Protein 9B2F (pdb70)

B-factor: mean 45.38, std 16.95, range [24.73, 132.41]

Solvent-accessible surface area: 15216 Å² total; per-residue (Å²): 132,65,101,19,73,92,37,64,67,42,16,0,0,0,3,21,0,30,74,18,31,0,16,35,0,0,87,35,0,7,152,56,15,0,68,1,1,0,1,0,114,61,110,88,10,9,52,45,0,134,91,135,27,41,178,115,13,81,19,22,87,10,57,13,46,58,86,97,40,0,131,135,9,9,99,89,0,111,85,87,4,34,171,102,1,0,24,0,0,0,4,22,23,31,46,16,4,25,55,7,35,91,76,8,25,76,100,101,38,49,164,96,0,40,77,22,1,23,107,2,8,39,39,0,0,99,43,1,19,79,8,0,69,112,20,163,0,12,0,0,0,10,3,13,7,4,3,56,2,54,96,42,18,3,0,30,19,54,0,11,96,36,0,14,42,38,0,32,64,10,45,168,99,15,152,88,93,31,4,89,4,3,0,0,0,7,11,116,21,115,20,111,75,56,54,54,91,110,12,13,100,69,18,88,53,12,28,161,141,18,47,108,77,23,51,100,21,20,10,141,35,20,10,122,115,14,24,128,100,74,119,74,104,48,114,71,47,41,142,73,34,60,78,0,4,39,19,0,22,71,0,0,2,12,84,165,20,109,76,62,11,46,2,3,145,76,1,108,81,89,58,13,62,13,20,134,67,83,61,114,77,31,69,136,60,42,120,142,80,48,17,148,60,61,59,83,190,37,171

Sequence (299 aa):
QLKIADIADKYVFITGCDTGFGNLAARTFDKKGFRVIAACLTESGSAALKAKTSERLHHTVVLLDVTDPENVKKTAQQWVKSSHHVGEKGLWGLINNAGVLGVLAPTDWLTVDDDYREPIEVNLFGLINVTLNMLPLVKKARGRVINVSSIGGRLAFGGGGYTPSKYAVEGFNDSLRRDMKAFGVHHVSCIEPGLFKTELADPIKTTEKKLAIWKHLSPDIKQQYGEGYIEKSLHRLKSNTSSVNLDLSLVVGCMDHALTSLFPKTRYIAGKDAKTFWIPLSHMMPAVLQDFLLLKQKVELANPKAV

Organism: Mus musculus (NCBI:txid10090)

Radius of gyration: 20.4 Å; Cα contacts (8 Å, |Δi|>4): 559; chains: 1; bounding box: 55×39×54 Å

Secondary structure (DSSP, 8-state):
--BPS-GGG-EEEES--SSHHHHHHHHHHHHHT-EEEEEESSHHHHHHHHHHS-TT-EEEE--TT-HHHHHHHHHHHHHHHGGG--SEEEE----------GGG--THHHHHHHIIIIIIHHHHHHHHHHHHHHHT-EEEEE--GGGTS--SSSSHHHHHHHHHHHHHHHHHHHGGGT-EEEEEEE--B-SSS--HHHHHHHHHHHHHTS-HHHHHHH-TTHHHHHHHHHTTTGGG-B--THHHHHHHHHHHHBSS--SEEEESHHIIIIIHHHHTS-HHHHHHHHHTTPPPPS-TT--

Structure (mmCIF, N/CA/C/O backbone):
data_9B2F
#
_entry.id   9B2F
#
_cell.length_a   74.384
_cell.length_b   103.045
_cell.length_c   103.082
_cell.angle_alpha   90.000
_cell.angle_beta   90.000
_cell.angle_gamma   90.000
#
_symmetry.space_group_name_H-M   'I 2 2 2'
#
loop_
_entity.id
_entity.type
_entity.pdbx_description
1 polymer 'Dehydrogenase/reductase SDR family member 9'
2 non-polymer NICOTINAMIDE-ADENINE-DINUCLEOTIDE
3 non-polymer 'MALONATE ION'
4 water water
#
loop_
_atom_site.group_PDB
_atom_site.id
_atom_site.type_symbol
_atom_site.label_atom_id
_atom_site.label_alt_id
_atom_site.label_comp_id
_atom_site.label_asym_id
_atom_site.label_entity_id
_atom_site.label_seq_id
_atom_site.pdbx_PDB_ins_code
_atom_site.Cartn_x
_atom_site.Cartn_y
_atom_site.Cartn_z
_atom_site.occupancy
_atom_site.B_iso_or_equiv
_atom_site.auth_seq_id
_atom_site.auth_comp_id
_atom_site.auth_asym_id
_atom_site.auth_atom_id
_atom_site.pdbx_PDB_model_num
ATOM 1 N N . GLN A 1 21 ? 27.178 50.636 27.090 1.000 101.820 21 GLN A N 1
ATOM 2 C CA . GLN A 1 21 ? 26.923 49.172 27.093 1.000 98.119 21 GLN A CA 1
ATOM 3 C C . GLN A 1 21 ? 25.635 48.877 27.862 1.000 101.225 21 GLN A C 1
ATOM 4 O O . GLN A 1 21 ? 25.649 48.735 29.084 1.000 106.399 21 GLN A O 1
ATOM 6 N N . LEU A 1 22 ? 24.508 48.829 27.140 1.000 97.718 22 LEU A N 1
ATOM 7 C CA . LEU A 1 22 ? 23.450 47.906 27.504 1.000 89.650 22 LEU A CA 1
ATOM 8 C C . LEU A 1 22 ? 23.949 46.522 27.057 1.000 79.372 22 LEU A C 1
ATOM 9 O O . LEU A 1 22 ? 24.209 46.280 25.878 1.000 73.753 22 LEU A O 1
ATOM 11 N N . LYS A 1 23 ? 24.250 45.669 28.041 1.000 68.438 23 LYS A N 1
ATOM 12 C CA . LYS A 1 23 ? 24.611 44.279 27.819 1.000 63.672 23 LYS A CA 1
ATOM 13 C C . LYS A 1 23 ? 23.357 43.405 27.903 1.000 64.168 23 LYS A C 1
ATOM 14 O O . LYS A 1 23 ? 22.295 43.871 28.314 1.000 53.572 23 LYS A O 1
ATOM 20 N N . ILE A 1 24 ? 23.449 42.142 27.466 1.000 51.157 24 ILE A N 1
ATOM 21 C CA . ILE A 1 24 ? 22.346 41.215 27.661 1.000 55.684 24 ILE A CA 1
ATOM 22 C C . ILE A 1 24 ? 22.204 40.962 29.161 1.000 54.047 24 ILE A C 1
ATOM 23 O O . ILE A 1 24 ? 23.144 41.192 29.921 1.000 50.015 24 ILE A O 1
ATOM 28 N N . ALA A 1 25 ? 21.036 40.437 29.552 1.000 54.034 25 ALA A N 1
ATOM 29 C CA . ALA A 1 25 ? 20.806 39.975 30.915 1.000 53.240 25 ALA A CA 1
ATOM 30 C C . ALA A 1 25 ? 20.867 38.446 30.943 1.000 50.733 25 ALA A C 1
ATOM 31 O O . ALA A 1 25 ? 20.851 37.788 29.892 1.000 51.344 25 ALA A O 1
ATOM 33 N N . ASP A 1 26 ? 20.908 37.907 32.159 1.000 46.633 26 ASP A N 1
ATOM 34 C CA . ASP A 1 26 ? 20.855 36.470 32.426 1.000 46.411 26 ASP A CA 1
ATOM 35 C C . ASP A 1 26 ? 21.984 35.694 31.733 1.000 44.447 26 ASP A C 1
ATOM 36 O O . ASP A 1 26 ? 21.770 34.584 31.230 1.000 43.185 26 ASP A O 1
ATOM 41 N N . ILE A 1 27 ? 23.203 36.239 31.818 1.000 40.792 27 ILE A N 1
ATOM 42 C CA . ILE A 1 27 ? 24.394 35.542 31.367 1.000 44.589 27 ILE A CA 1
ATOM 43 C C . ILE A 1 27 ? 24.438 34.147 31.996 1.000 46.744 27 ILE A C 1
ATOM 44 O O . ILE A 1 27 ? 24.776 33.167 31.340 1.000 40.100 27 ILE A O 1
ATOM 49 N N . ALA A 1 28 ? 24.051 34.027 33.269 1.000 40.209 28 ALA A N 1
ATOM 50 C CA . ALA A 1 28 ? 24.225 32.782 33.990 1.000 39.420 28 ALA A CA 1
ATOM 51 C C . ALA A 1 28 ? 23.355 31.650 33.454 1.000 37.537 28 ALA A C 1
ATOM 52 O O . ALA A 1 28 ? 23.612 30.466 33.745 1.000 39.281 28 ALA A O 1
ATOM 54 N N . ASP A 1 29 ? 22.302 32.005 32.702 1.000 40.564 29 ASP A N 1
ATOM 55 C CA . ASP A 1 29 ? 21.379 31.045 32.125 1.000 40.349 29 ASP A CA 1
ATOM 56 C C . ASP A 1 29 ? 21.724 30.668 30.679 1.000 38.711 29 ASP A C 1
ATOM 57 O O . ASP A 1 29 ? 20.978 29.878 30.098 1.000 41.037 29 ASP A O 1
ATOM 62 N N . LYS A 1 30 ? 22.796 31.240 30.101 1.000 37.698 30 LYS A N 1
ATOM 63 C CA . LYS A 1 30 ? 23.146 31.060 28.687 1.000 34.959 30 LYS A CA 1
ATOM 64 C C . LYS A 1 30 ? 24.351 30.136 28.467 1.000 34.329 30 LYS A C 1
ATOM 65 O O . LYS A 1 30 ? 25.361 30.205 29.170 1.000 35.341 30 LYS A O 1
ATOM 71 N N . TYR A 1 31 ? 24.192 29.212 27.503 1.000 35.952 31 TYR A N 1
ATOM 72 C CA . TYR A 1 31 ? 25.225 28.289 27.083 1.000 31.789 31 TYR A CA 1
ATOM 73 C C . TYR A 1 31 ? 26.016 28.857 25.912 1.000 31.923 31 TYR A C 1
ATOM 74 O O . TYR A 1 31 ? 25.435 29.449 24.996 1.000 32.033 31 TYR A O 1
ATOM 83 N N . VAL A 1 32 ? 27.334 28.666 25.956 1.000 31.987 32 VAL A N 1
ATOM 84 C CA . VAL A 1 32 ? 28.210 29.036 24.859 1.000 32.363 32 VAL A CA 1
ATOM 85 C C . VAL A 1 32 ? 29.065 27.836 24.470 1.000 36.152 32 VAL A C 1
ATOM 86 O O . VAL A 1 32 ? 29.775 27.307 25.318 1.000 36.147 32 VAL A O 1
ATOM 90 N N . PHE A 1 33 ? 28.990 27.420 23.198 1.000 32.599 33 PHE A N 1
ATOM 91 C CA . PHE A 1 33 ? 29.750 26.290 22.672 1.000 30.705 33 PHE A CA 1
ATOM 92 C C . PHE A 1 33 ? 30.954 26.806 21.895 1.000 31.578 33 PHE A C 1
ATOM 93 O O . PHE A 1 33 ? 30.765 27.609 21.007 1.000 33.456 33 PHE A O 1
ATOM 101 N N . ILE A 1 34 ? 32.162 26.418 22.291 1.000 31.901 34 ILE A N 1
ATOM 102 C CA . ILE A 1 34 ? 33.416 26.881 21.699 1.000 32.249 34 ILE A CA 1
ATOM 103 C C . ILE A 1 34 ? 34.194 25.697 21.135 1.000 33.543 34 ILE A C 1
ATOM 104 O O . ILE A 1 34 ? 34.425 24.703 21.843 1.000 33.594 34 ILE A O 1
ATOM 109 N N . THR A 1 35 ? 34.608 25.785 19.856 1.000 32.974 35 THR A N 1
ATOM 110 C CA . THR A 1 35 ? 35.423 24.737 19.243 1.000 32.405 35 THR A CA 1
ATOM 111 C C . THR A 1 35 ? 36.906 25.069 19.416 1.000 36.710 35 THR A C 1
ATOM 112 O O . THR A 1 35 ? 37.296 26.229 19.425 1.000 34.697 35 THR A O 1
ATOM 116 N N . GLY A 1 36 ? 37.728 24.025 19.596 1.000 35.817 36 GLY A N 1
ATOM 117 C CA . GLY A 1 36 ? 39.179 24.178 19.673 1.000 38.406 36 GLY A CA 1
ATOM 118 C C . GLY A 1 36 ? 39.683 24.859 20.959 1.000 36.256 36 GLY A C 1
ATOM 119 O O . GLY A 1 36 ? 40.373 25.881 20.902 1.000 35.122 36 GLY A O 1
ATOM 120 N N . CYS A 1 37 ? 39.404 24.256 22.123 1.000 33.334 37 CYS A N 1
ATOM 121 C CA . CYS A 1 37 ? 39.712 24.895 23.391 1.000 31.640 37 CYS A CA 1
ATOM 122 C C . CYS A 1 37 ? 40.976 24.336 24.051 1.000 35.743 37 CYS A C 1
ATOM 123 O O . CYS A 1 37 ? 41.271 24.690 25.183 1.000 35.795 37 CYS A O 1
ATOM 126 N N . ASP A 1 38 ? 41.724 23.451 23.379 1.000 37.082 38 ASP A N 1
ATOM 127 C CA . ASP A 1 38 ? 42.943 22.908 23.964 1.000 38.549 38 ASP A CA 1
ATOM 128 C C . ASP A 1 38 ? 43.970 23.994 24.250 1.000 39.823 38 ASP A C 1
ATOM 129 O O . ASP A 1 38 ? 44.579 23.971 25.323 1.000 37.660 38 ASP A O 1
ATOM 134 N N . THR A 1 39 ? 44.186 24.889 23.257 1.000 34.813 39 THR A N 1
ATOM 135 C CA . THR A 1 39 ? 45.177 25.942 23.360 1.000 34.756 39 THR A CA 1
ATOM 136 C C . THR A 1 39 ? 44.614 27.223 22.742 1.000 35.388 39 THR A C 1
ATOM 137 O O . THR A 1 39 ? 43.487 27.251 22.254 1.000 34.829 39 THR A O 1
ATOM 141 N N . GLY A 1 40 ? 45.431 28.271 22.778 1.000 34.625 40 GLY A N 1
ATOM 142 C CA . GLY A 1 40 ? 45.204 29.502 22.033 1.000 33.174 40 GLY A CA 1
ATOM 143 C C . GLY A 1 40 ? 43.948 30.258 22.455 1.000 36.585 40 GLY A C 1
ATOM 144 O O . GLY A 1 40 ? 43.612 30.321 23.646 1.000 35.454 40 GLY A O 1
ATOM 145 N N . PHE A 1 41 ? 43.307 30.905 21.455 1.000 34.895 41 PHE A N 1
ATOM 146 C CA . PHE A 1 41 ? 42.174 31.790 21.686 1.000 32.904 41 PHE A CA 1
ATOM 147 C C . PHE A 1 41 ? 41.041 31.041 22.367 1.000 32.324 41 PHE A C 1
ATOM 148 O O . PHE A 1 41 ? 40.402 31.570 23.258 1.000 33.861 41 PHE A O 1
ATOM 156 N N . GLY A 1 42 ? 40.802 29.810 21.941 1.000 30.943 42 GLY A N 1
ATOM 157 C CA . GLY A 1 42 ? 39.660 29.057 22.413 1.000 32.398 42 GLY A CA 1
ATOM 158 C C . GLY A 1 42 ? 39.820 28.628 23.872 1.000 33.014 42 GLY A C 1
ATOM 159 O O . GLY A 1 42 ? 38.856 28.645 24.635 1.000 33.270 42 GLY A O 1
ATOM 160 N N . ASN A 1 43 ? 41.047 28.312 24.282 1.000 34.622 43 ASN A N 1
ATOM 161 C CA . ASN A 1 43 ? 41.342 28.010 25.689 1.000 33.770 43 ASN A CA 1
ATOM 162 C C . ASN A 1 43 ? 41.082 29.238 26.570 1.000 32.950 43 ASN A C 1
ATOM 163 O O . ASN A 1 43 ? 40.446 29.149 27.613 1.000 35.942 43 ASN A O 1
ATOM 168 N N . LEU A 1 44 ? 41.623 30.388 26.168 1.000 31.835 44 LEU A N 1
ATOM 169 C CA . LEU A 1 44 ? 41.424 31.610 26.911 1.000 30.454 44 LEU A CA 1
ATOM 170 C C . LEU A 1 44 ? 39.948 32.000 26.943 1.000 35.766 44 LEU A C 1
ATOM 171 O O . LEU A 1 44 ? 39.454 32.455 27.982 1.000 35.180 44 LEU A O 1
ATOM 176 N N . ALA A 1 45 ? 39.242 31.859 25.799 1.000 34.391 45 ALA A N 1
ATOM 177 C CA . ALA A 1 45 ? 37.812 32.139 25.733 1.000 32.704 45 ALA A CA 1
ATOM 178 C C . ALA A 1 45 ? 37.054 31.270 26.735 1.000 32.742 45 ALA A C 1
ATOM 179 O O . ALA A 1 45 ? 36.193 31.775 27.444 1.000 30.898 45 ALA A O 1
ATOM 181 N N . ALA A 1 46 ? 37.300 29.950 26.722 1.000 31.019 46 ALA A N 1
ATOM 182 C CA . ALA A 1 46 ? 36.593 29.074 27.633 1.000 32.990 46 ALA A CA 1
ATOM 183 C C . ALA A 1 46 ? 36.781 29.516 29.087 1.000 33.755 46 ALA A C 1
ATOM 184 O O . ALA A 1 46 ? 35.816 29.582 29.858 1.000 34.656 46 ALA A O 1
ATOM 186 N N . ARG A 1 47 ? 38.026 29.795 29.474 1.000 33.441 47 ARG A N 1
ATOM 187 C CA . ARG A 1 47 ? 38.345 30.216 30.839 1.000 35.506 47 ARG A CA 1
ATOM 188 C C . ARG A 1 47 ? 37.697 31.546 31.175 1.000 38.514 47 ARG A C 1
ATOM 189 O O . ARG A 1 47 ? 37.184 31.730 32.289 1.000 37.005 47 ARG A O 1
ATOM 197 N N . THR A 1 48 ? 37.728 32.484 30.220 1.000 34.136 48 THR A N 1
ATOM 198 C CA . THR A 1 48 ? 37.188 33.823 30.452 1.000 33.057 48 THR A CA 1
ATOM 199 C C . THR A 1 48 ? 35.670 33.760 30.627 1.000 35.555 48 THR A C 1
ATOM 200 O O . THR A 1 48 ? 35.102 34.425 31.499 1.000 36.927 48 THR A O 1
ATOM 204 N N . PHE A 1 49 ? 34.982 33.014 29.761 1.000 33.759 49 PHE A N 1
ATOM 205 C CA . PHE A 1 49 ? 33.521 33.017 29.795 1.000 33.482 49 PHE A CA 1
ATOM 206 C C . PHE A 1 49 ? 33.006 32.206 30.981 1.000 36.722 49 PHE A C 1
ATOM 207 O O . PHE A 1 49 ? 31.923 32.483 31.491 1.000 37.396 49 PHE A O 1
ATOM 215 N N . ASP A 1 50 ? 33.759 31.175 31.371 1.000 36.855 50 ASP A N 1
ATOM 216 C CA . ASP A 1 50 ? 33.471 30.446 32.602 1.000 41.398 50 ASP A CA 1
ATOM 217 C C . ASP A 1 50 ? 33.471 31.389 33.818 1.000 42.955 50 ASP A C 1
ATOM 218 O O . ASP A 1 50 ? 32.512 31.444 34.590 1.000 40.250 50 ASP A O 1
ATOM 223 N N . LYS A 1 51 ? 34.498 32.229 33.921 1.000 43.760 51 LYS A N 1
ATOM 224 C CA . LYS A 1 51 ? 34.634 33.133 35.056 1.000 47.185 51 LYS A CA 1
ATOM 225 C C . LYS A 1 51 ? 33.561 34.214 34.968 1.000 48.034 51 LYS A C 1
ATOM 226 O O . LYS A 1 51 ? 33.094 34.677 35.984 1.000 41.813 51 LYS A O 1
ATOM 232 N N . LYS A 1 52 ? 33.142 34.587 33.760 1.000 43.401 52 LYS A N 1
ATOM 233 C CA . LYS A 1 52 ? 32.125 35.602 33.561 1.000 46.200 52 LYS A CA 1
ATOM 234 C C . LYS A 1 52 ? 30.738 35.087 33.948 1.000 48.510 52 LYS A C 1
ATOM 235 O O . LYS A 1 52 ? 29.838 35.879 34.175 1.000 52.403 52 LYS A O 1
ATOM 241 N N . GLY A 1 53 ? 30.515 33.771 33.956 1.000 42.526 53 GLY A N 1
ATOM 242 C CA . GLY A 1 53 ? 29.242 33.251 34.431 1.000 44.053 53 GLY A CA 1
ATOM 243 C C . GLY A 1 53 ? 28.429 32.517 33.361 1.000 48.122 53 GLY A C 1
ATOM 244 O O . GLY A 1 53 ? 27.344 32.003 33.653 1.000 42.235 53 GLY A O 1
ATOM 245 N N . PHE A 1 54 ? 28.930 32.480 32.110 1.000 41.273 54 PHE A N 1
ATOM 246 C CA . PHE A 1 54 ? 28.290 31.671 31.097 1.000 35.875 54 PHE A CA 1
ATOM 247 C C . PHE A 1 54 ? 28.477 30.208 31.475 1.000 33.937 54 PHE A C 1
ATOM 248 O O . PHE A 1 54 ? 29.400 29.848 32.200 1.000 38.357 54 PHE A O 1
ATOM 256 N N . ARG A 1 55 ? 27.573 29.385 30.978 1.000 34.563 55 ARG A N 1
ATOM 257 C CA . ARG A 1 55 ? 27.724 27.940 30.940 1.000 32.172 55 ARG A CA 1
ATOM 258 C C . ARG A 1 55 ? 28.463 27.509 29.668 1.000 35.269 55 ARG A C 1
ATOM 259 O O . ARG A 1 55 ? 27.883 27.434 28.574 1.000 34.716 55 ARG A O 1
ATOM 267 N N . VAL A 1 56 ? 29.753 27.214 29.806 1.000 33.620 56 VAL A N 1
ATOM 268 C CA . VAL A 1 56 ? 30.612 26.965 28.667 1.000 32.370 56 VAL A CA 1
ATOM 269 C C . VAL A 1 56 ? 30.577 25.477 28.350 1.000 34.349 56 VAL A C 1
ATOM 270 O O . VAL A 1 56 ? 30.677 24.647 29.237 1.000 34.594 56 VAL A O 1
ATOM 274 N N . ILE A 1 57 ? 30.425 25.174 27.062 1.000 32.722 57 ILE A N 1
ATOM 275 C CA . ILE A 1 57 ? 30.628 23.844 26.520 1.000 30.217 57 ILE A CA 1
ATOM 276 C C . ILE A 1 57 ? 31.872 23.943 25.648 1.000 38.544 57 ILE A C 1
ATOM 277 O O . ILE A 1 57 ? 31.837 24.488 24.545 1.000 35.253 57 ILE A O 1
ATOM 282 N N . ALA A 1 58 ? 32.989 23.478 26.195 1.000 34.809 58 ALA A N 1
ATOM 283 C CA . ALA A 1 58 ? 34.301 23.622 25.578 1.000 34.179 58 ALA A CA 1
ATOM 284 C C . ALA A 1 58 ? 34.685 22.358 24.824 1.000 39.156 58 ALA A C 1
ATOM 285 O O . ALA A 1 58 ? 35.063 21.361 25.434 1.000 39.393 58 ALA A O 1
ATOM 287 N N . ALA A 1 59 ? 34.676 22.425 23.487 1.000 33.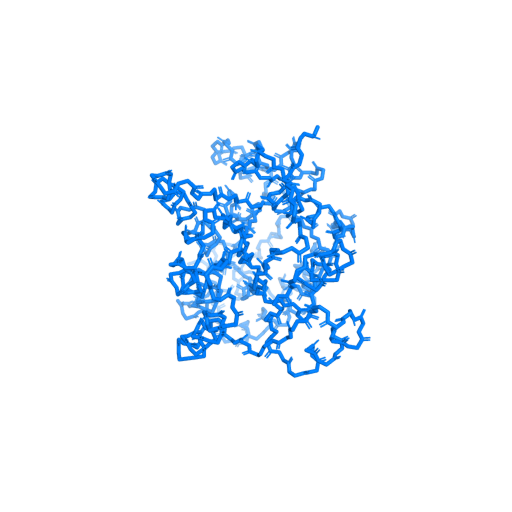999 59 ALA A N 1
ATOM 288 C CA . ALA A 1 59 ? 35.067 21.295 22.673 1.000 37.329 59 ALA A CA 1
ATOM 289 C C . ALA A 1 59 ? 36.582 21.320 22.480 1.000 39.239 59 ALA A C 1
ATOM 290 O O . ALA A 1 59 ? 37.139 22.362 22.197 1.000 38.673 59 ALA A O 1
ATOM 292 N N . CYS A 1 60 ? 37.221 20.171 22.719 1.000 35.645 60 CYS A N 1
ATOM 293 C CA . CYS A 1 60 ? 38.664 20.016 22.704 1.000 36.329 60 CYS A CA 1
ATOM 294 C C . CYS A 1 60 ? 38.978 18.879 21.738 1.000 37.010 60 CYS A C 1
ATOM 295 O O . CYS A 1 60 ? 38.223 17.909 21.646 1.000 37.639 60 CYS A O 1
ATOM 298 N N . LEU A 1 61 ? 40.080 19.027 21.011 1.000 36.995 61 LEU A N 1
ATOM 299 C CA . LEU A 1 61 ? 40.574 18.000 20.128 1.000 35.555 61 LEU A CA 1
ATOM 300 C C . LEU A 1 61 ? 41.182 16.840 20.924 1.000 40.116 61 LEU A C 1
ATOM 301 O O . LEU A 1 61 ? 41.146 15.743 20.419 1.000 38.902 61 LEU A O 1
ATOM 306 N N . THR A 1 62 ? 41.814 17.093 22.089 1.000 42.129 62 THR A N 1
ATOM 307 C CA . THR A 1 62 ? 42.605 16.070 22.785 1.000 43.154 62 THR A CA 1
ATOM 308 C C . THR A 1 62 ? 42.103 15.883 24.224 1.000 41.849 62 THR A C 1
ATOM 309 O O . THR A 1 62 ? 41.609 16.799 24.874 1.000 38.331 62 THR A O 1
ATOM 313 N N . GLU A 1 63 ? 42.250 14.660 24.730 1.000 42.455 63 GLU A N 1
ATOM 314 C CA . GLU A 1 63 ? 41.975 14.357 26.128 1.000 45.116 63 GLU A CA 1
ATOM 315 C C . GLU A 1 63 ? 42.830 15.194 27.088 1.000 41.225 63 GLU A C 1
ATOM 316 O O . GLU A 1 63 ? 42.304 15.695 28.092 1.000 43.497 63 GLU A O 1
ATOM 322 N N . SER A 1 64 ? 44.133 15.392 26.806 1.000 38.889 64 SER A N 1
ATOM 323 C CA . SER A 1 64 ? 44.933 16.108 27.776 1.000 43.285 64 SER A CA 1
ATOM 324 C C . SER A 1 64 ? 44.593 17.595 27.759 1.000 40.878 64 SER A C 1
ATOM 325 O O . SER A 1 64 ? 44.700 18.273 28.787 1.000 41.108 64 SER A O 1
ATOM 328 N N . GLY A 1 65 ? 44.183 18.114 26.592 1.000 37.694 65 GLY A N 1
ATOM 329 C CA . GLY A 1 65 ? 43.719 19.492 26.562 1.000 38.678 65 GLY A CA 1
ATOM 330 C C . GLY A 1 65 ? 42.439 19.639 27.378 1.000 34.834 65 GLY A C 1
ATOM 331 O O . GLY A 1 65 ? 42.281 20.611 28.110 1.000 38.017 65 GLY A O 1
ATOM 332 N N . SER A 1 66 ? 41.518 18.687 27.215 1.000 37.733 66 SER A N 1
ATOM 333 C CA . SER A 1 66 ? 40.262 18.665 27.957 1.000 40.874 66 SER A CA 1
ATOM 334 C C . SER A 1 66 ? 40.494 18.589 29.486 1.000 38.528 66 SER A C 1
ATOM 335 O O . SER A 1 66 ? 39.950 19.370 30.276 1.000 40.045 66 SER A O 1
ATOM 338 N N . ALA A 1 67 ? 41.365 17.676 29.927 1.000 40.156 67 ALA A N 1
ATOM 339 C CA . ALA A 1 67 ? 41.609 17.488 31.363 1.000 43.652 67 ALA A CA 1
ATOM 340 C C . ALA A 1 67 ? 42.248 18.731 32.001 1.000 37.738 67 ALA A C 1
ATOM 341 O O . ALA A 1 67 ? 41.864 19.157 33.090 1.000 37.579 67 ALA A O 1
ATOM 343 N N . ALA A 1 68 ? 43.191 19.377 31.304 1.000 35.278 68 ALA A N 1
ATOM 344 C CA . ALA A 1 68 ? 43.801 20.590 31.796 1.000 36.728 68 ALA A CA 1
ATOM 345 C C . ALA A 1 68 ? 42.774 21.700 31.929 1.000 40.054 68 ALA A C 1
ATOM 346 O O . ALA A 1 68 ? 42.803 22.435 32.891 1.000 38.720 68 ALA A O 1
ATOM 348 N N . LEU A 1 69 ? 41.926 21.900 30.908 1.000 37.798 69 LEU A N 1
ATOM 349 C CA . LEU A 1 69 ? 40.944 22.970 30.951 1.000 34.746 69 LEU A CA 1
ATOM 350 C C . LEU A 1 69 ? 39.930 22.731 32.077 1.000 32.903 69 LEU A C 1
ATOM 351 O O . LEU A 1 69 ? 39.530 23.654 32.793 1.000 34.187 69 LEU A O 1
ATOM 356 N N . LYS A 1 70 ? 39.476 21.494 32.211 1.000 34.381 70 LYS A N 1
ATOM 357 C CA . LYS A 1 70 ? 38.534 21.161 33.273 1.000 38.066 70 LYS A CA 1
ATOM 358 C C . LYS A 1 70 ? 39.149 21.443 34.660 1.000 37.976 70 LYS A C 1
ATOM 359 O O . LYS A 1 70 ? 38.511 22.026 35.529 1.000 37.124 70 LYS A O 1
ATOM 365 N N . ALA A 1 71 ? 40.447 21.114 34.835 1.000 33.055 71 ALA A N 1
ATOM 366 C CA . ALA A 1 71 ? 41.104 21.306 36.125 1.000 35.793 71 ALA A CA 1
ATOM 367 C C . ALA A 1 71 ? 41.196 22.791 36.474 1.000 38.760 71 ALA A C 1
ATOM 368 O O . ALA A 1 71 ? 41.285 23.147 37.635 1.000 40.481 71 ALA A O 1
ATOM 370 N N . LYS A 1 72 ? 41.202 23.672 35.469 1.000 37.968 72 LYS A N 1
ATOM 371 C CA . LYS A 1 72 ? 41.339 25.114 35.711 1.000 36.004 72 LYS A CA 1
ATOM 372 C C . LYS A 1 72 ? 40.012 25.851 35.827 1.000 36.490 72 LYS A C 1
ATOM 373 O O . LYS A 1 72 ? 40.010 27.063 36.051 1.000 39.074 72 LYS A O 1
ATOM 379 N N . THR A 1 73 ? 38.882 25.172 35.614 1.000 36.556 73 THR A N 1
ATOM 380 C CA . THR A 1 73 ? 37.630 25.903 35.507 1.000 38.699 73 THR A CA 1
ATOM 381 C C . THR A 1 73 ? 36.637 25.442 36.567 1.000 39.135 73 THR A C 1
ATOM 382 O O . THR A 1 73 ? 36.852 24.418 37.233 1.000 42.146 73 THR A O 1
ATOM 386 N N . SER A 1 74 ? 35.497 26.143 36.603 1.000 41.000 74 SER A N 1
ATOM 387 C CA . SER A 1 74 ? 34.403 25.845 37.528 1.000 42.575 74 SER A CA 1
ATOM 388 C C . SER A 1 74 ? 33.551 24.672 37.066 1.000 45.695 74 SER A C 1
ATOM 389 O O . SER A 1 74 ? 33.649 24.190 35.931 1.000 44.652 74 SER A O 1
ATOM 392 N N . GLU A 1 75 ? 32.649 24.261 37.973 1.000 46.614 75 GLU A N 1
ATOM 393 C CA 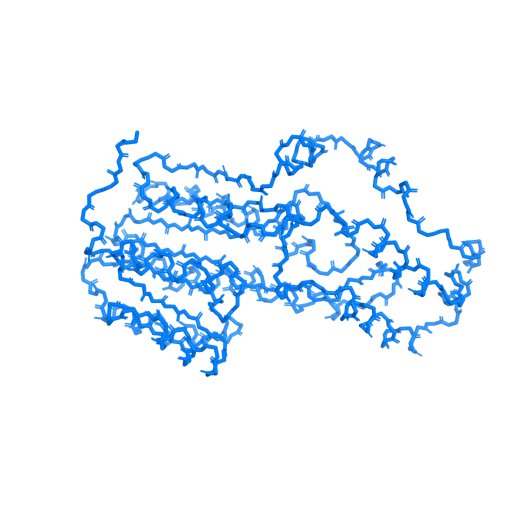. GLU A 1 75 ? 31.659 23.216 37.713 1.000 54.755 75 GLU A CA 1
ATOM 394 C C . GLU A 1 75 ? 30.630 23.601 36.647 1.000 45.849 75 GLU A C 1
ATOM 395 O O . GLU A 1 75 ? 29.901 22.747 36.151 1.000 48.638 75 GLU A O 1
ATOM 401 N N . ARG A 1 76 ? 30.485 24.892 36.333 1.000 44.511 76 ARG A N 1
ATOM 402 C CA . ARG A 1 76 ? 29.550 25.308 35.289 1.000 44.188 76 ARG A CA 1
ATOM 403 C C . ARG A 1 76 ? 30.043 24.911 33.885 1.000 47.427 76 ARG A C 1
ATOM 404 O O . ARG A 1 76 ? 29.264 24.977 32.934 1.000 43.110 76 ARG A O 1
ATOM 412 N N . LEU A 1 77 ? 31.356 24.627 33.707 1.000 38.516 77 LEU A N 1
ATOM 413 C CA . LEU A 1 77 ? 31.928 24.337 32.390 1.000 41.002 77 LEU A CA 1
ATOM 414 C C . LEU A 1 77 ? 31.879 22.831 32.117 1.000 44.662 77 LEU A C 1
ATOM 415 O O . LEU A 1 77 ? 32.152 22.063 33.019 1.000 39.174 77 LEU A O 1
ATOM 420 N N . HIS A 1 78 ? 31.486 22.409 30.907 1.000 36.065 78 HIS A N 1
ATOM 421 C CA A HIS A 1 78 ? 31.611 21.007 30.493 0.500 36.820 78 HIS A CA 1
ATOM 422 C CA B HIS A 1 78 ? 31.584 21.018 30.473 0.500 36.919 78 HIS A CA 1
ATOM 423 C C . HIS A 1 78 ? 32.588 20.959 29.329 1.000 42.123 78 HIS A C 1
ATOM 424 O O . HIS A 1 78 ? 32.576 21.852 28.485 1.000 39.343 78 HIS A O 1
ATOM 437 N N . THR A 1 79 ? 33.428 19.906 29.272 1.000 38.298 79 THR A N 1
ATOM 438 C CA . THR A 1 79 ? 34.275 19.679 28.105 1.000 39.591 79 THR A CA 1
ATOM 439 C C . THR A 1 79 ? 33.689 18.528 27.311 1.000 46.912 79 THR A C 1
ATOM 440 O O . THR A 1 79 ? 33.022 17.687 27.896 1.000 40.524 79 THR A O 1
ATOM 444 N N . VAL A 1 80 ? 33.902 18.563 25.976 1.000 39.352 80 VAL A N 1
ATOM 445 C CA A VAL A 1 80 ? 33.572 17.459 25.087 0.500 36.956 80 VAL A CA 1
ATOM 446 C CA B VAL A 1 80 ? 33.575 17.454 25.094 0.500 39.717 80 VAL A CA 1
ATOM 447 C C . VAL A 1 80 ? 34.746 17.292 24.131 1.000 37.305 80 VAL A C 1
ATOM 448 O O . VAL A 1 80 ? 35.381 18.263 23.779 1.000 41.309 80 VAL A O 1
ATOM 455 N N . LEU A 1 81 ? 34.990 16.065 23.689 1.000 37.060 81 LEU A N 1
ATOM 456 C CA . LEU A 1 81 ? 36.010 15.774 22.697 1.000 44.155 81 LEU A CA 1
ATOM 457 C C . LEU A 1 81 ? 35.348 15.910 21.330 1.000 42.544 81 LEU A C 1
ATOM 458 O O . LEU A 1 81 ? 34.329 15.296 21.060 1.000 40.485 81 LEU A O 1
ATOM 463 N N . LEU A 1 82 ? 35.937 16.748 20.484 1.000 42.512 82 LEU A N 1
ATOM 464 C CA . LEU A 1 82 ? 35.405 16.971 19.155 1.000 37.551 82 LEU A CA 1
ATOM 465 C C . LEU A 1 82 ? 36.561 17.222 18.204 1.000 38.023 82 LEU A C 1
ATOM 466 O O . LEU A 1 82 ? 37.330 18.167 18.420 1.000 36.968 82 LEU A O 1
ATOM 471 N N . ASP A 1 83 ? 36.594 16.403 17.139 1.000 35.265 83 ASP A N 1
ATOM 472 C CA . ASP A 1 83 ? 37.325 16.696 15.921 1.000 35.162 83 ASP A CA 1
ATOM 473 C C . ASP A 1 83 ? 36.299 17.198 14.897 1.000 36.925 83 ASP A C 1
ATOM 474 O O . ASP A 1 83 ? 35.401 16.463 14.493 1.000 34.928 83 ASP A O 1
ATOM 479 N N . VAL A 1 84 ? 36.437 18.469 14.447 1.000 36.702 84 VAL A N 1
ATOM 480 C CA . VAL A 1 84 ? 35.384 19.115 13.662 1.000 34.347 84 VAL A CA 1
ATOM 481 C C . VAL A 1 84 ? 35.338 18.522 12.245 1.000 34.602 84 VAL A C 1
ATOM 482 O O . VAL A 1 84 ? 34.372 18.755 11.529 1.000 38.073 84 VAL A O 1
ATOM 486 N N . THR A 1 85 ? 36.363 17.754 11.846 1.000 34.996 85 THR A N 1
ATOM 487 C CA . THR A 1 85 ? 36.395 17.084 10.548 1.000 34.804 85 THR A CA 1
ATOM 488 C C . THR A 1 85 ? 35.756 15.696 10.581 1.000 39.174 85 THR A C 1
ATOM 489 O O . THR A 1 85 ? 35.728 15.041 9.550 1.000 39.037 85 THR A O 1
ATOM 493 N N . ASP A 1 86 ? 35.227 15.262 11.722 1.000 38.409 86 ASP A N 1
ATOM 494 C CA . ASP A 1 86 ? 34.622 13.941 11.839 1.000 39.492 86 ASP A CA 1
ATOM 495 C C . ASP A 1 86 ? 33.109 14.132 11.924 1.000 36.734 86 ASP A C 1
ATOM 496 O O . ASP A 1 86 ? 32.601 14.555 12.958 1.000 38.287 86 ASP A O 1
ATOM 501 N N . PRO A 1 87 ? 32.346 13.954 10.822 1.000 37.245 87 PRO A N 1
ATOM 502 C CA . PRO A 1 87 ? 30.945 14.350 10.824 1.000 41.597 87 PRO A CA 1
ATOM 503 C C . PRO A 1 87 ? 30.084 13.588 11.836 1.000 39.525 87 PRO A C 1
ATOM 504 O O . PRO A 1 87 ? 29.136 14.160 12.381 1.000 39.448 87 PRO A O 1
ATOM 508 N N . GLU A 1 88 ? 30.425 12.312 12.086 1.000 42.212 88 GLU A N 1
ATOM 509 C CA . GLU A 1 88 ? 29.752 11.520 13.109 1.000 42.496 88 GLU A CA 1
ATOM 510 C C . GLU A 1 88 ? 29.954 12.101 14.509 1.000 37.876 88 GLU A C 1
ATOM 511 O O . GLU A 1 88 ? 29.011 12.142 15.276 1.000 39.882 88 GLU A O 1
ATOM 517 N N . ASN A 1 89 ? 31.176 12.538 14.847 1.000 36.835 89 ASN A N 1
ATOM 518 C CA . ASN A 1 89 ? 31.491 13.138 16.133 1.000 38.610 89 ASN A CA 1
ATOM 519 C C . ASN A 1 89 ? 30.738 14.477 16.222 1.000 37.648 89 ASN A C 1
ATOM 520 O O . ASN A 1 89 ? 30.187 14.830 17.263 1.000 38.116 89 ASN A O 1
ATOM 525 N N . VAL A 1 90 ? 30.664 15.211 15.112 1.000 34.943 90 VAL A N 1
ATOM 526 C CA . VAL A 1 90 ? 29.957 16.487 15.150 1.000 34.194 90 VAL A CA 1
ATOM 527 C C . VAL A 1 90 ? 28.479 16.254 15.483 1.000 34.844 90 VAL A C 1
ATOM 528 O O . VAL A 1 90 ? 27.888 16.972 16.276 1.000 35.621 90 VAL A O 1
ATOM 532 N N . LYS A 1 91 ? 27.845 15.340 14.768 1.000 38.829 91 LYS A N 1
ATOM 533 C CA . LYS A 1 91 ? 26.423 15.059 14.952 1.000 42.458 91 LYS A CA 1
ATOM 534 C C . LYS A 1 91 ? 26.120 14.558 16.370 1.000 40.563 91 LYS A C 1
ATOM 535 O O . LYS A 1 91 ? 25.172 15.003 17.013 1.000 40.767 91 LYS A O 1
ATOM 541 N N . LYS A 1 92 ? 26.953 13.660 16.881 1.000 40.553 92 LYS A N 1
ATOM 542 C CA . LYS A 1 92 ? 26.793 13.186 18.252 1.000 44.540 92 LYS A CA 1
ATOM 543 C C . LYS A 1 92 ? 26.942 14.312 19.267 1.000 44.087 92 LYS A C 1
ATOM 544 O O . LYS A 1 92 ? 26.181 14.395 20.220 1.000 39.978 92 LYS A O 1
ATOM 550 N N . THR A 1 93 ? 27.962 15.145 19.092 1.000 38.183 93 THR A N 1
ATOM 551 C CA . THR A 1 93 ? 28.150 16.274 19.973 1.000 39.934 93 THR A CA 1
ATOM 552 C C . THR A 1 93 ? 26.925 17.179 19.893 1.000 36.969 93 THR A C 1
ATOM 553 O O . THR A 1 93 ? 26.465 17.645 20.938 1.000 39.339 93 THR A O 1
ATOM 557 N N . ALA A 1 94 ? 26.411 17.476 18.690 1.000 38.931 94 ALA A N 1
ATOM 558 C CA . ALA A 1 94 ? 25.239 18.336 18.590 1.000 40.343 94 ALA A CA 1
ATOM 559 C C . ALA A 1 94 ? 24.036 17.716 19.306 1.000 38.815 94 ALA A C 1
ATOM 560 O O . ALA A 1 94 ? 23.255 18.455 19.894 1.000 32.445 94 ALA A O 1
ATOM 562 N N . GLN A 1 95 ? 23.849 16.386 19.227 1.000 39.858 95 GLN A N 1
ATOM 563 C CA A GLN A 1 95 ? 22.759 15.717 19.939 0.500 38.001 95 GLN A CA 1
ATOM 564 C CA B GLN A 1 95 ? 22.773 15.703 19.934 0.500 38.187 95 GLN A CA 1
ATOM 565 C C . GLN A 1 95 ? 22.936 15.887 21.443 1.000 39.129 95 GLN A C 1
ATOM 566 O O . GLN A 1 95 ? 21.957 16.121 22.156 1.000 39.015 95 GLN A O 1
ATOM 577 N N . TRP A 1 96 ? 24.176 15.778 21.935 1.000 39.025 96 TRP A N 1
ATOM 578 C CA . TRP A 1 96 ? 24.464 15.948 23.359 1.000 39.311 96 TRP A CA 1
ATOM 579 C C . TRP A 1 96 ? 24.133 17.378 23.814 1.000 44.922 96 TRP A C 1
ATOM 580 O O . TRP A 1 96 ? 23.472 17.606 24.843 1.000 37.715 96 TRP A O 1
ATOM 591 N N . VAL A 1 97 ? 24.533 18.382 23.007 1.000 37.015 97 VAL A N 1
ATOM 592 C CA . VAL A 1 97 ? 24.215 19.759 23.374 1.000 33.640 97 VAL A CA 1
ATOM 593 C C . VAL A 1 97 ? 22.710 19.947 23.404 1.000 32.855 97 VAL A C 1
ATOM 594 O O . VAL A 1 97 ? 22.163 20.596 24.305 1.000 36.117 97 VAL A O 1
ATOM 598 N N . LYS A 1 98 ? 22.039 19.423 22.387 1.000 34.101 98 LYS A N 1
ATOM 599 C CA . LYS A 1 98 ? 20.602 19.610 22.278 1.000 35.182 98 LYS A CA 1
ATOM 600 C C . LYS A 1 98 ? 19.853 19.119 23.526 1.000 36.166 98 LYS A C 1
ATOM 601 O O . LYS A 1 98 ? 19.008 19.837 24.061 1.000 37.906 98 LYS A O 1
ATOM 607 N N . SER A 1 99 ? 20.169 17.912 24.009 1.000 41.979 99 SER A N 1
ATOM 608 C CA A SER A 1 99 ? 19.507 17.360 25.186 0.500 40.527 99 SER A CA 1
ATOM 609 C CA B SER A 1 99 ? 19.483 17.374 25.176 0.500 43.022 99 SER A CA 1
ATOM 610 C C . SER A 1 99 ? 19.855 18.158 26.434 1.000 47.277 99 SER A C 1
ATOM 611 O O . SER A 1 99 ? 19.009 18.315 27.318 1.000 46.823 99 SER A O 1
ATOM 616 N N . HIS A 1 100 ? 21.100 18.664 26.510 1.000 41.434 100 HIS A N 1
ATOM 617 C CA A HIS A 1 100 ? 21.630 19.335 27.695 0.500 42.940 100 HIS A CA 1
ATOM 618 C CA B HIS A 1 100 ? 21.563 19.292 27.740 0.500 44.187 100 HIS A CA 1
ATOM 619 C C . HIS A 1 100 ? 21.026 20.732 27.861 1.000 47.372 100 HIS A C 1
ATOM 620 O O . HIS A 1 100 ? 20.669 21.145 28.976 1.000 41.121 100 HIS A O 1
ATOM 633 N N . VAL A 1 101 ? 20.909 21.487 26.739 1.000 36.997 101 VAL A N 1
ATOM 634 C CA . VAL A 1 101 ? 20.479 22.872 26.836 1.000 37.303 101 VAL A CA 1
ATOM 635 C C . VAL A 1 101 ? 18.947 22.971 26.813 1.000 36.959 101 VAL A C 1
ATOM 636 O O . VAL A 1 101 ? 18.389 23.964 27.272 1.000 38.514 101 VAL A O 1
ATOM 640 N N . GLY A 1 102 ? 18.294 21.950 26.283 1.000 39.317 102 GLY A N 1
ATOM 641 C CA . GLY A 1 102 ? 16.838 21.893 26.250 1.000 42.423 102 GLY A CA 1
ATOM 642 C C . GLY A 1 102 ? 16.262 23.118 25.568 1.000 45.965 102 GLY A C 1
ATOM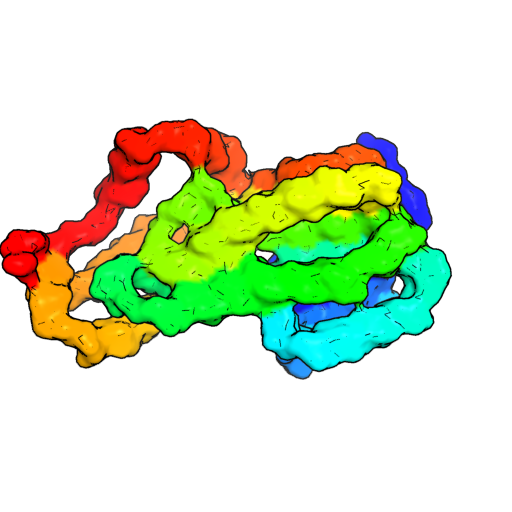 643 O O . GLY A 1 102 ? 16.769 23.577 24.542 1.000 41.961 102 GLY A O 1
ATOM 644 N N . GLU A 1 103 ? 15.223 23.662 26.190 1.000 37.900 103 GLU A N 1
ATOM 645 C CA . GLU A 1 103 ? 14.412 24.690 25.566 1.000 41.190 103 GLU A CA 1
ATOM 646 C C . GLU A 1 103 ? 15.102 26.063 25.703 1.000 45.108 103 GLU A C 1
ATOM 647 O O . GLU A 1 103 ? 14.669 27.022 25.079 1.000 38.666 103 GLU A O 1
ATOM 653 N N . LYS A 1 104 ? 16.215 26.169 26.446 1.000 37.994 104 LYS A N 1
ATOM 654 C CA . LYS A 1 104 ? 17.024 27.388 26.381 1.000 38.341 104 LYS A CA 1
ATOM 655 C C . LYS A 1 104 ? 17.688 27.610 25.005 1.000 35.990 104 LYS A C 1
ATOM 656 O O . LYS A 1 104 ? 17.999 28.749 24.641 1.000 40.384 104 LYS A O 1
ATOM 662 N N . GLY A 1 105 ? 17.947 26.515 24.281 1.000 34.725 105 GLY A N 1
ATOM 663 C CA . GLY A 1 105 ? 18.754 26.534 23.075 1.000 37.981 105 GLY A CA 1
ATOM 664 C C . GLY A 1 105 ? 20.195 26.903 23.419 1.000 36.519 105 GLY A C 1
ATOM 665 O O . GLY A 1 105 ? 20.599 26.847 24.586 1.000 36.496 105 GLY A O 1
ATOM 666 N N . LEU A 1 106 ? 20.948 27.311 22.391 1.000 34.520 106 LEU A N 1
ATOM 667 C CA . LEU A 1 106 ? 22.365 27.624 22.523 1.000 31.080 106 LEU A CA 1
ATOM 668 C C . LEU A 1 106 ? 22.589 29.097 22.195 1.000 32.692 106 LEU A C 1
ATOM 669 O O . LEU A 1 106 ? 22.461 29.510 21.041 1.000 34.575 106 LEU A O 1
ATOM 674 N N . TRP A 1 107 ? 22.908 29.879 23.220 1.000 30.341 107 TRP A N 1
ATOM 675 C CA . TRP A 1 107 ? 23.057 31.307 23.055 1.000 30.424 107 TRP A CA 1
ATOM 676 C C . TRP A 1 107 ? 24.220 31.641 22.116 1.000 33.746 107 TRP A C 1
ATOM 677 O O . TRP A 1 107 ? 24.113 32.559 21.302 1.000 34.382 107 TRP A O 1
ATOM 688 N N . GLY A 1 108 ? 25.367 31.002 22.328 1.000 33.059 108 GLY A N 1
ATOM 689 C CA . GLY A 1 108 ? 26.560 31.300 21.537 1.000 32.286 108 GLY A CA 1
ATOM 690 C C . GLY A 1 108 ? 27.204 30.071 20.917 1.000 32.122 108 GLY A C 1
ATOM 691 O O . GLY A 1 108 ? 27.403 29.034 21.572 1.000 29.930 108 GLY A O 1
ATOM 692 N N . LEU A 1 109 ? 27.651 30.246 19.666 1.000 31.637 109 LEU A N 1
ATOM 693 C CA . LEU A 1 109 ? 28.552 29.325 18.995 1.000 32.717 109 LEU A CA 1
ATOM 694 C C . LEU A 1 109 ? 29.776 30.109 18.533 1.000 30.958 109 LEU A C 1
ATOM 695 O O . LEU A 1 109 ? 29.612 31.062 17.781 1.000 32.791 109 LEU A O 1
ATOM 700 N N . ILE A 1 110 ? 30.956 29.734 19.035 1.000 31.015 110 ILE A N 1
ATOM 701 C CA . ILE A 1 110 ? 32.234 30.269 18.611 1.000 32.207 110 ILE A CA 1
ATOM 702 C C . ILE A 1 110 ? 32.982 29.223 17.792 1.000 35.895 110 ILE A C 1
ATOM 703 O O . ILE A 1 110 ? 33.510 28.243 18.346 1.000 32.270 110 ILE A O 1
ATOM 708 N N . ASN A 1 111 ? 33.060 29.476 16.474 1.000 33.346 111 ASN A N 1
ATOM 709 C CA . ASN A 1 111 ? 33.807 28.615 15.568 1.000 30.246 111 ASN A CA 1
ATOM 710 C C . ASN A 1 111 ? 35.257 29.073 15.516 1.000 34.574 111 ASN A C 1
ATOM 711 O O . ASN A 1 111 ? 35.636 29.956 14.719 1.000 33.263 111 ASN A O 1
ATOM 716 N N . ASN A 1 112 ? 36.060 28.450 16.378 1.000 32.207 112 ASN A N 1
ATOM 717 C CA . ASN A 1 112 ? 37.435 28.861 16.627 1.000 30.276 112 ASN A CA 1
ATOM 718 C C . ASN A 1 112 ? 38.448 27.849 16.114 1.000 30.783 112 ASN A C 1
ATOM 719 O O . ASN A 1 112 ? 39.558 28.210 15.736 1.000 32.398 112 ASN A O 1
ATOM 724 N N . ALA A 1 113 ? 38.120 26.564 16.132 1.000 33.341 113 ALA A N 1
ATOM 725 C CA . ALA A 1 113 ? 39.078 25.562 15.715 1.000 30.500 113 ALA A CA 1
ATOM 726 C C . ALA A 1 113 ? 39.636 25.870 14.331 1.000 31.789 113 ALA A C 1
ATOM 727 O O . ALA A 1 113 ? 38.878 26.162 13.386 1.000 32.121 113 ALA A O 1
ATOM 729 N N . GLY A 1 114 ? 40.951 25.730 14.201 1.000 30.975 114 GLY A N 1
ATOM 730 C CA . GLY A 1 114 ? 41.584 25.954 12.923 1.000 31.567 114 GLY A CA 1
ATOM 731 C C . GLY A 1 114 ? 43.040 25.544 12.968 1.000 31.286 114 GLY A C 1
ATOM 732 O O . GLY A 1 114 ? 43.611 25.383 14.061 1.000 32.262 114 GLY A O 1
ATOM 733 N N . VAL A 1 115 ? 43.570 25.293 11.756 1.000 31.057 115 VAL A N 1
ATOM 734 C CA . VAL A 1 115 ? 44.956 24.905 11.525 1.000 30.947 115 VAL A CA 1
ATOM 735 C C . VAL A 1 115 ? 45.546 25.690 10.363 1.000 32.670 115 VAL A C 1
ATOM 736 O O . VAL A 1 115 ? 44.841 26.117 9.474 1.000 33.240 115 VAL A O 1
ATOM 740 N N . LEU A 1 116 ? 46.879 25.809 10.371 1.000 31.708 116 LEU A N 1
ATOM 741 C CA . LEU A 1 116 ? 47.616 26.566 9.357 1.000 32.566 116 LEU A CA 1
ATOM 742 C C . LEU A 1 116 ? 47.813 25.761 8.072 1.000 34.112 116 LEU A C 1
ATOM 743 O O . LEU A 1 116 ? 47.735 26.315 6.990 1.000 32.193 116 LEU A O 1
ATOM 748 N N . GLY A 1 117 ? 48.026 24.442 8.201 1.000 33.751 117 GLY A N 1
ATOM 749 C CA . GLY A 1 117 ? 48.506 23.599 7.116 1.000 34.687 117 GLY A CA 1
ATOM 750 C C . GLY A 1 117 ? 49.893 24.037 6.641 1.000 37.307 117 GLY A C 1
ATOM 751 O O . GLY A 1 117 ? 50.585 24.816 7.290 1.000 39.326 117 GLY A O 1
ATOM 752 N N . VAL A 1 118 ? 50.281 23.556 5.466 1.000 37.610 118 VAL A N 1
ATOM 753 C CA . VAL A 1 118 ? 51.581 23.868 4.870 1.000 37.079 118 VAL A CA 1
ATOM 754 C C . VAL A 1 118 ? 51.504 25.246 4.215 1.000 37.211 118 VAL A C 1
ATOM 755 O O . VAL A 1 118 ? 50.582 25.508 3.426 1.000 35.823 118 VAL A O 1
ATOM 759 N N . LEU A 1 119 ? 52.474 26.089 4.552 1.000 35.186 119 LEU A N 1
ATOM 760 C CA . LEU A 1 119 ? 52.704 27.381 3.926 1.000 41.202 119 LEU A CA 1
ATOM 761 C C . LEU A 1 119 ? 53.987 27.264 3.106 1.000 43.184 119 LEU A C 1
ATOM 762 O O . LEU A 1 119 ? 55.056 27.044 3.672 1.000 42.603 119 LEU A O 1
ATOM 767 N N . ALA A 1 120 ? 53.888 27.469 1.787 1.000 38.303 120 ALA A N 1
ATOM 768 C CA . ALA A 1 120 ? 55.070 27.450 0.932 1.000 37.198 120 ALA A CA 1
ATOM 769 C C . ALA A 1 120 ? 54.706 28.098 -0.396 1.000 36.488 120 ALA A C 1
ATOM 770 O O . ALA A 1 120 ? 53.518 28.280 -0.678 1.000 34.749 120 ALA A O 1
ATOM 772 N N . PRO A 1 121 ? 55.689 28.469 -1.247 1.000 36.181 121 PRO A N 1
ATOM 773 C CA . PRO A 1 121 ? 55.390 28.999 -2.580 1.000 36.324 121 PRO A CA 1
ATOM 774 C C . PRO A 1 121 ? 54.472 28.041 -3.324 1.000 31.763 121 PRO A C 1
ATOM 775 O O . PRO A 1 121 ? 54.571 26.815 -3.181 1.000 33.739 121 PRO A O 1
ATOM 779 N N . THR A 1 122 ? 53.523 28.629 -4.046 1.000 33.784 122 THR A N 1
ATOM 780 C CA . THR A 1 122 ? 52.466 27.903 -4.727 1.000 31.727 122 THR A CA 1
ATOM 781 C C . THR A 1 122 ? 53.067 26.822 -5.632 1.000 32.571 122 THR A C 1
ATOM 782 O O . THR A 1 122 ? 52.533 25.715 -5.670 1.000 32.129 122 THR A O 1
ATOM 786 N N . ASP A 1 123 ? 54.191 27.119 -6.311 1.000 35.174 123 ASP A N 1
ATOM 787 C CA . ASP A 1 123 ? 54.765 26.184 -7.273 1.000 33.539 123 ASP A CA 1
ATOM 788 C C . ASP A 1 123 ? 55.481 25.011 -6.614 1.000 37.682 123 ASP A C 1
ATOM 789 O O . ASP A 1 123 ? 55.908 24.101 -7.321 1.000 38.930 123 ASP A O 1
ATOM 794 N N . TRP A 1 124 ? 55.555 24.978 -5.273 1.000 34.129 124 TRP A N 1
ATOM 795 C CA . TRP A 1 124 ? 56.087 23.819 -4.580 1.000 34.417 124 TRP A CA 1
ATOM 796 C C . TRP A 1 124 ? 55.008 22.799 -4.227 1.000 39.859 124 TRP A C 1
ATOM 797 O O . TRP A 1 124 ? 55.364 21.736 -3.720 1.000 39.725 124 TRP A O 1
ATOM 808 N N . LEU A 1 125 ? 53.716 23.152 -4.367 1.000 39.127 125 LEU A N 1
ATOM 809 C CA . LEU A 1 125 ? 52.624 22.429 -3.711 1.000 36.716 125 LEU A CA 1
ATOM 810 C C . LEU A 1 125 ? 51.898 21.489 -4.668 1.000 38.031 125 LEU A C 1
ATOM 811 O O . LEU A 1 125 ? 51.894 21.711 -5.875 1.000 36.955 125 LEU A O 1
ATOM 816 N N . THR A 1 126 ? 51.217 20.471 -4.107 1.000 35.391 126 THR A N 1
ATOM 817 C CA . THR A 1 126 ? 50.212 19.720 -4.848 1.000 37.305 126 THR A CA 1
ATOM 818 C C . THR A 1 126 ? 48.830 20.092 -4.307 1.000 35.953 126 THR A C 1
ATOM 819 O O . THR A 1 126 ? 48.727 20.712 -3.251 1.000 36.425 126 THR A O 1
ATOM 823 N N . VAL A 1 127 ? 47.771 19.696 -5.026 1.000 35.421 127 VAL A N 1
ATOM 824 C CA . VAL A 1 127 ? 46.409 20.045 -4.634 1.000 34.664 127 VAL A CA 1
ATOM 825 C C . VAL A 1 127 ? 46.129 19.416 -3.274 1.000 38.278 127 VAL A C 1
ATOM 826 O O . VAL A 1 127 ? 45.427 20.001 -2.449 1.000 36.511 127 VAL A O 1
ATOM 830 N N . ASP A 1 128 ? 46.729 18.249 -2.984 1.000 38.627 128 ASP A N 1
ATOM 831 C CA A ASP A 1 128 ? 46.497 17.560 -1.723 0.500 42.246 128 ASP A CA 1
ATOM 832 C CA B ASP A 1 128 ? 46.455 17.584 -1.715 0.500 41.700 128 ASP A CA 1
ATOM 833 C C . ASP A 1 128 ? 46.929 18.429 -0.530 1.000 38.766 128 ASP A C 1
ATOM 834 O O . ASP A 1 128 ? 46.346 18.364 0.550 1.000 39.915 128 ASP A O 1
ATOM 843 N N . ASP A 1 129 ? 47.955 19.262 -0.723 1.000 38.971 129 ASP A N 1
ATOM 844 C CA . ASP A 1 129 ? 48.471 20.129 0.333 1.000 36.525 129 ASP A CA 1
ATOM 845 C C . ASP A 1 129 ? 47.465 21.204 0.759 1.000 36.428 129 ASP A C 1
ATOM 846 O O . ASP A 1 129 ? 47.612 21.788 1.826 1.000 36.618 129 ASP A O 1
ATOM 851 N N . TYR A 1 130 ? 46.464 21.487 -0.068 1.000 31.369 130 TYR A N 1
ATOM 852 C CA . TYR A 1 130 ? 45.482 22.512 0.235 1.000 32.984 130 TYR A CA 1
ATOM 853 C C . TYR A 1 130 ? 44.335 21.938 1.057 1.000 32.186 130 TYR A C 1
ATOM 854 O O . TYR A 1 130 ? 43.602 22.687 1.688 1.000 31.918 130 TYR A O 1
ATOM 863 N N . ARG A 1 131 ? 44.176 20.601 1.089 1.000 32.367 131 ARG A N 1
ATOM 864 C CA . ARG A 1 131 ? 42.962 19.995 1.631 1.000 33.321 131 ARG A CA 1
ATOM 865 C C . ARG A 1 131 ? 42.808 20.156 3.138 1.000 33.549 131 ARG A C 1
ATOM 866 O O . ARG A 1 131 ? 41.692 20.384 3.606 1.000 32.598 131 ARG A O 1
ATOM 874 N N . GLU A 1 132 ? 43.898 20.034 3.899 1.000 35.846 132 GLU A N 1
ATOM 875 C CA . GLU A 1 132 ? 43.808 19.966 5.360 1.000 36.976 132 GLU A CA 1
ATOM 876 C C . GLU A 1 132 ? 43.283 21.283 5.944 1.000 33.606 132 GLU A C 1
ATOM 877 O O . GLU A 1 132 ? 42.300 21.293 6.715 1.000 33.124 132 GLU A O 1
ATOM 883 N N . PRO A 1 133 ? 43.914 22.447 5.663 1.000 32.606 133 PRO A N 1
ATOM 884 C CA . PRO A 1 133 ? 43.361 23.700 6.188 1.000 30.315 133 PRO A CA 1
ATOM 885 C C . PRO A 1 133 ? 41.910 23.938 5.768 1.000 31.360 133 PRO A C 1
ATOM 886 O O . PRO A 1 133 ? 41.080 24.395 6.573 1.000 33.225 133 PRO A O 1
ATOM 890 N N . ILE A 1 134 ? 41.570 23.624 4.518 1.000 30.292 134 ILE A N 1
ATOM 891 C CA . ILE A 1 134 ? 40.196 23.794 4.068 1.000 31.021 134 ILE A CA 1
ATOM 892 C C . ILE A 1 134 ? 39.250 22.867 4.835 1.000 31.540 134 ILE A C 1
ATOM 893 O O . ILE A 1 134 ? 38.119 23.236 5.187 1.000 31.086 134 ILE A O 1
ATOM 898 N N . GLU A 1 135 ? 39.688 21.640 5.123 1.000 31.429 135 GLU A N 1
ATOM 899 C CA . GLU A 1 135 ? 38.807 20.703 5.802 1.000 32.580 135 GLU A CA 1
ATOM 900 C C . GLU A 1 135 ? 38.474 21.122 7.242 1.000 29.601 135 GLU A C 1
ATOM 901 O O . GLU A 1 135 ? 37.336 20.982 7.688 1.000 31.883 135 GLU A O 1
ATOM 907 N N . VAL A 1 136 ? 39.461 21.622 7.985 1.000 31.352 136 VAL A N 1
ATOM 908 C CA . VAL A 1 136 ? 39.259 22.096 9.343 1.000 31.282 136 VAL A CA 1
ATOM 909 C C . VAL A 1 136 ? 38.581 23.458 9.388 1.000 29.960 136 VAL A C 1
ATOM 910 O O . VAL A 1 136 ? 37.545 23.631 10.035 1.000 31.207 136 VAL A O 1
ATOM 914 N N . ASN A 1 137 ? 39.189 24.414 8.686 1.000 30.296 137 ASN A N 1
ATOM 915 C CA . ASN A 1 137 ? 38.845 25.824 8.828 1.000 28.756 137 ASN A CA 1
ATOM 916 C C . ASN A 1 137 ? 37.536 26.184 8.129 1.000 31.072 137 ASN A C 1
ATOM 917 O O . ASN A 1 137 ? 36.861 27.115 8.560 1.000 30.308 137 ASN A O 1
ATOM 922 N N . LEU A 1 138 ? 37.223 25.524 7.009 1.000 30.196 138 LEU A N 1
ATOM 923 C CA . LEU A 1 138 ? 36.008 25.793 6.250 1.000 29.006 138 LEU A CA 1
ATOM 924 C C . LEU A 1 138 ? 34.977 24.691 6.473 1.000 29.319 138 LEU A C 1
ATOM 925 O O . LEU A 1 138 ? 33.913 24.928 7.024 1.000 29.120 138 LEU A O 1
ATOM 930 N N . PHE A 1 139 ? 35.251 23.480 5.994 1.000 31.417 139 PHE A N 1
ATOM 931 C CA . PHE A 1 139 ? 34.242 22.434 6.093 1.000 30.243 139 PHE A CA 1
ATOM 932 C C . PHE A 1 139 ? 33.868 22.113 7.543 1.000 31.230 139 PHE A C 1
ATOM 933 O O . PHE A 1 139 ? 32.692 21.907 7.842 1.000 32.644 139 PHE A O 1
ATOM 941 N N . GLY A 1 140 ? 34.853 22.002 8.442 1.000 30.909 140 GLY A N 1
ATOM 942 C CA . GLY A 1 140 ? 34.556 21.769 9.849 1.000 33.116 140 GLY A CA 1
ATOM 943 C C . GLY A 1 140 ? 33.731 22.891 10.470 1.000 34.215 140 GLY A C 1
ATOM 944 O O . GLY A 1 140 ? 32.758 22.633 11.157 1.000 33.426 140 GLY A O 1
ATOM 945 N N . LEU A 1 141 ? 34.085 24.150 10.188 1.000 28.861 141 LEU A N 1
ATOM 946 C CA . LEU A 1 141 ? 33.279 25.267 10.631 1.000 31.189 141 LEU A CA 1
ATOM 947 C C . LEU A 1 141 ? 31.839 25.219 10.118 1.000 31.472 141 LEU A C 1
ATOM 948 O O . LEU A 1 141 ? 30.900 25.453 10.886 1.000 32.180 141 LEU A O 1
ATOM 953 N N . ILE A 1 142 ? 31.665 24.902 8.826 1.000 30.565 142 ILE A N 1
ATOM 954 C CA . ILE A 1 142 ? 30.340 24.787 8.260 1.000 28.680 142 ILE A CA 1
ATOM 955 C C . ILE A 1 142 ? 29.562 23.670 8.948 1.000 33.528 142 ILE A C 1
ATOM 956 O O . ILE A 1 142 ? 28.403 23.860 9.327 1.000 32.220 142 ILE A O 1
ATOM 961 N N . ASN A 1 143 ? 30.183 22.505 9.113 1.000 33.259 143 ASN A N 1
ATOM 962 C CA . ASN A 1 143 ? 29.406 21.387 9.663 1.000 30.695 143 ASN A CA 1
ATOM 963 C C . ASN A 1 143 ? 29.008 21.611 11.112 1.000 29.703 143 ASN A C 1
ATOM 964 O O . ASN A 1 143 ? 27.876 21.314 11.511 1.000 31.561 143 ASN A O 1
ATOM 969 N N . VAL A 1 144 ? 29.925 22.144 11.917 1.000 31.189 144 VAL A N 1
ATOM 970 C CA . VAL A 1 144 ? 29.564 22.518 13.271 1.000 31.635 144 VAL A CA 1
ATOM 971 C C . VAL A 1 144 ? 28.410 23.518 13.229 1.000 34.603 144 VAL A C 1
ATOM 972 O O . VAL A 1 144 ? 27.423 23.360 13.967 1.000 32.188 144 VAL A O 1
ATOM 976 N N . THR A 1 145 ? 28.527 24.570 12.395 1.000 32.535 145 THR A N 1
ATOM 977 C CA . THR A 1 145 ? 27.486 25.592 12.349 1.000 31.530 145 THR A CA 1
ATOM 978 C C . THR A 1 145 ? 26.125 24.965 12.010 1.000 32.364 145 THR A C 1
ATOM 979 O O . THR A 1 145 ? 25.124 25.162 12.723 1.000 32.400 145 THR A O 1
ATOM 983 N N . LEU A 1 146 ? 26.097 24.168 10.937 1.000 29.931 146 LEU A N 1
ATOM 984 C CA . LEU A 1 146 ? 24.831 23.589 10.466 1.000 34.320 146 LEU A CA 1
ATOM 985 C C . LEU A 1 146 ? 24.206 22.650 11.532 1.000 34.236 146 LEU A C 1
ATOM 986 O O . LEU A 1 146 ? 22.995 22.658 11.739 1.000 33.740 146 LEU A O 1
ATOM 991 N N . ASN A 1 147 ? 25.026 21.885 12.248 1.000 36.075 147 ASN A N 1
ATOM 992 C CA . ASN A 1 147 ? 24.527 20.963 13.275 1.000 35.163 147 ASN A CA 1
ATOM 993 C C . ASN A 1 147 ? 24.030 21.695 14.519 1.000 35.594 147 ASN A C 1
ATOM 994 O O . ASN A 1 147 ? 23.056 21.273 15.137 1.000 35.777 147 ASN A O 1
ATOM 999 N N . MET A 1 148 ? 24.573 22.876 14.816 1.000 35.850 148 MET A N 1
ATOM 1000 C CA . MET A 1 148 ? 24.174 23.624 15.994 1.000 37.358 148 MET A CA 1
ATOM 1001 C C . MET A 1 148 ? 23.118 24.687 15.695 1.000 35.923 148 MET A C 1
ATOM 1002 O O . MET A 1 148 ? 22.481 25.244 16.609 1.000 32.403 148 MET A O 1
ATOM 1007 N N . LEU A 1 149 ? 22.917 24.993 14.419 1.000 35.586 149 LEU A N 1
ATOM 1008 C CA . LEU A 1 149 ? 22.096 26.133 14.054 1.000 36.434 149 LEU A CA 1
ATOM 1009 C C . LEU A 1 149 ? 20.658 26.042 14.591 1.000 34.353 149 LEU A C 1
ATOM 1010 O O . LEU A 1 149 ? 20.116 27.061 14.995 1.000 33.314 149 LEU A O 1
ATOM 1015 N N . PRO A 1 150 ? 19.960 24.881 14.600 1.000 31.164 150 PRO A N 1
ATOM 1016 C CA . PRO A 1 150 ? 18.625 24.830 15.190 1.000 33.003 150 PRO A CA 1
ATOM 1017 C C . PRO A 1 150 ? 18.640 25.301 16.649 1.000 36.030 150 PRO A C 1
ATOM 1018 O O . PRO A 1 150 ? 17.669 25.903 17.120 1.000 35.128 150 PRO A O 1
ATOM 1022 N N . LEU A 1 151 ? 19.729 25.013 17.390 1.000 32.644 151 LEU A N 1
ATOM 1023 C CA . LEU A 1 151 ? 19.783 25.383 18.798 1.000 34.193 151 LEU A CA 1
ATOM 1024 C C . LEU A 1 151 ? 20.023 26.881 18.945 1.000 34.913 151 LEU A C 1
ATOM 1025 O O . LEU A 1 151 ? 19.495 27.532 19.855 1.000 33.583 151 LEU A O 1
ATOM 1030 N N . VAL A 1 152 ? 20.848 27.437 18.056 1.000 31.470 152 VAL A N 1
ATOM 1031 C CA . VAL A 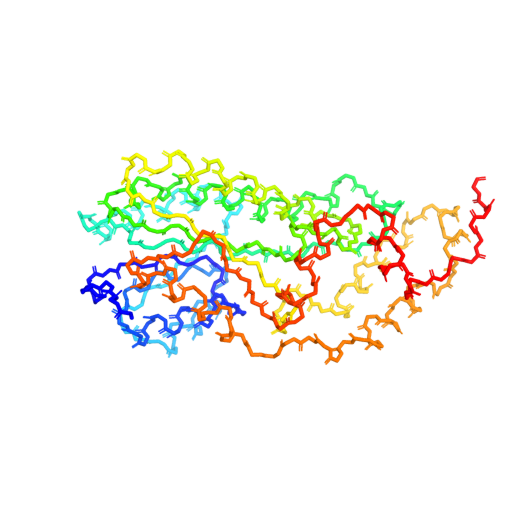1 152 ? 21.086 28.873 18.117 1.000 29.017 152 VAL A CA 1
ATOM 1032 C C . VAL A 1 152 ? 19.814 29.631 17.750 1.000 28.278 152 VAL A C 1
ATOM 1033 O O . VAL A 1 152 ? 19.554 30.701 18.297 1.000 34.635 152 VAL A O 1
ATOM 1037 N N . LYS A 1 153 ? 19.111 29.181 16.722 1.000 29.526 153 LYS A N 1
ATOM 1038 C CA . LYS A 1 153 ? 17.830 29.780 16.358 1.000 32.919 153 LYS A CA 1
ATOM 1039 C C . LYS A 1 153 ? 16.879 29.765 17.559 1.000 34.758 153 LYS A C 1
ATOM 1040 O O . LYS A 1 153 ? 16.214 30.753 17.845 1.000 32.885 153 LYS A O 1
ATOM 1046 N N . LYS A 1 154 ? 16.837 28.634 18.264 1.000 33.201 154 LYS A N 1
ATOM 1047 C CA . LYS A 1 154 ? 15.938 28.489 19.403 1.000 34.698 154 LYS A CA 1
ATOM 1048 C C . LYS A 1 154 ? 16.232 29.559 20.441 1.000 35.167 154 LYS A C 1
ATOM 1049 O O . LYS A 1 154 ? 15.301 30.092 21.038 1.000 35.938 154 LYS A O 1
ATOM 1055 N N . ALA A 1 155 ? 17.521 29.878 20.659 1.000 34.195 155 ALA A N 1
ATOM 1056 C CA . ALA A 1 155 ? 17.920 30.869 21.630 1.000 33.616 155 ALA A CA 1
ATOM 1057 C C . ALA A 1 155 ? 17.855 32.286 21.087 1.000 37.528 155 ALA A C 1
ATOM 1058 O O . ALA A 1 155 ? 18.128 33.210 21.853 1.000 35.652 155 ALA A O 1
ATOM 1060 N N . ARG A 1 156 ? 17.625 32.445 19.784 1.000 37.037 156 ARG A N 1
ATOM 1061 C CA . ARG A 1 156 ? 17.850 33.730 19.113 1.000 35.317 156 ARG A CA 1
ATOM 1062 C C . ARG A 1 156 ? 19.231 34.253 19.440 1.000 34.716 156 ARG A C 1
ATOM 1063 O O . ARG A 1 156 ? 19.436 35.433 19.782 1.000 34.721 156 ARG A O 1
ATOM 1071 N N . GLY A 1 157 ? 20.196 33.350 19.321 1.000 32.770 157 GLY A N 1
ATOM 1072 C CA . GLY A 1 157 ? 21.561 33.600 19.751 1.000 33.583 157 GLY A CA 1
ATOM 1073 C C . GLY A 1 157 ? 22.515 34.133 18.676 1.000 35.046 157 GLY A C 1
ATOM 1074 O O . GLY A 1 157 ? 22.149 34.909 17.795 1.000 35.427 157 GLY A O 1
ATOM 1075 N N . ARG A 1 158 ? 23.791 33.781 18.857 1.000 33.423 158 ARG A N 1
ATOM 1076 C CA . ARG A 1 158 ? 24.925 34.436 18.235 1.000 35.108 158 ARG A CA 1
ATOM 1077 C C . ARG A 1 158 ? 25.888 33.385 17.695 1.000 37.091 158 ARG A C 1
ATOM 1078 O O . ARG A 1 158 ? 26.292 32.459 18.431 1.000 34.277 158 ARG A O 1
ATOM 1086 N N . VAL A 1 159 ? 26.241 33.534 16.412 1.000 33.199 159 VAL A N 1
ATOM 1087 C CA . VAL A 1 159 ? 27.306 32.756 15.787 1.000 33.402 159 VAL A CA 1
ATOM 1088 C C . VAL A 1 159 ? 28.506 33.667 15.560 1.000 32.815 159 VAL A C 1
ATOM 1089 O O . VAL A 1 159 ? 28.391 34.701 14.897 1.000 32.792 159 VAL A O 1
ATOM 1093 N N . ILE A 1 160 ? 29.648 33.268 16.134 1.000 29.486 160 ILE A N 1
ATOM 1094 C CA . ILE A 1 160 ? 30.904 33.978 16.033 1.000 30.512 160 ILE A CA 1
ATOM 1095 C C . ILE A 1 160 ? 31.922 33.126 15.269 1.000 33.504 160 ILE A C 1
ATOM 1096 O O . ILE A 1 160 ? 32.317 32.050 15.701 1.000 33.891 160 ILE A O 1
ATOM 1101 N N . ASN A 1 161 ? 32.357 33.629 14.121 1.000 30.835 161 ASN A N 1
ATOM 1102 C CA . ASN A 1 161 ? 33.292 32.930 13.245 1.000 31.330 161 ASN A CA 1
ATOM 1103 C C . ASN A 1 161 ? 34.650 33.590 13.316 1.000 34.443 161 ASN A C 1
ATOM 1104 O O . ASN A 1 161 ? 34.769 34.811 13.131 1.000 32.808 161 ASN A O 1
ATOM 1109 N N . VAL A 1 162 ? 35.685 32.786 13.593 1.000 29.616 162 VAL A N 1
ATOM 1110 C CA . VAL A 1 162 ? 37.045 33.319 13.624 1.000 31.103 162 VAL A CA 1
ATOM 1111 C C . VAL A 1 162 ? 37.670 33.187 12.228 1.000 33.393 162 VAL A C 1
ATOM 1112 O O . VAL A 1 162 ? 37.955 32.100 11.720 1.000 33.718 162 VAL A O 1
ATOM 1116 N N . SER A 1 163 ? 37.851 34.335 11.576 1.000 30.170 163 SER A N 1
ATOM 1117 C CA . SER A 1 163 ? 38.445 34.398 10.260 1.000 32.094 163 SER A CA 1
ATOM 1118 C C . SER A 1 163 ? 39.919 34.727 10.501 1.000 34.243 163 SER A C 1
ATOM 1119 O O . SER A 1 163 ? 40.538 34.137 11.372 1.000 38.653 163 SER A O 1
ATOM 1122 N N . SER A 1 164 ? 40.425 35.738 9.802 1.000 31.870 164 SER A N 1
ATOM 1123 C CA . SER A 1 164 ? 41.807 36.147 9.842 1.000 32.792 164 SER A CA 1
ATOM 1124 C C . SER A 1 164 ? 41.953 37.374 8.937 1.000 35.717 164 SER A C 1
ATOM 1125 O O . SER A 1 164 ? 41.188 37.534 7.971 1.000 33.755 164 SER A O 1
ATOM 1128 N N . ILE A 1 165 ? 43.011 38.155 9.173 1.000 34.991 165 ILE A N 1
ATOM 1129 C CA . ILE A 1 165 ? 43.366 39.153 8.188 1.000 39.434 165 ILE A CA 1
ATOM 1130 C C . ILE A 1 165 ? 43.717 38.415 6.890 1.000 35.426 165 ILE A C 1
ATOM 1131 O O . ILE A 1 165 ? 43.526 38.984 5.835 1.000 32.901 165 ILE A O 1
ATOM 1136 N N . GLY A 1 166 ? 44.162 37.143 6.987 1.000 35.328 166 GLY A N 1
ATOM 1137 C CA . GLY A 1 166 ? 44.462 36.286 5.850 1.000 33.871 166 GLY A CA 1
ATOM 1138 C C . GLY A 1 166 ? 43.245 35.801 5.054 1.000 32.228 166 GLY A C 1
ATOM 1139 O O . GLY A 1 166 ? 43.412 35.124 4.033 1.000 32.470 166 GLY A O 1
ATOM 1140 N N . GLY A 1 167 ? 42.036 36.086 5.528 1.000 28.907 167 GLY A N 1
ATOM 1141 C CA . GLY A 1 167 ? 40.799 35.938 4.789 1.000 27.175 167 GLY A CA 1
ATOM 1142 C C . GLY A 1 167 ? 40.401 37.192 3.997 1.000 28.255 167 GLY A C 1
ATOM 1143 O O . GLY A 1 167 ? 39.368 37.172 3.316 1.000 30.340 167 GLY A O 1
ATOM 1144 N N . ARG A 1 168 ? 41.205 38.261 4.115 1.000 29.927 168 ARG A N 1
ATOM 1145 C CA . ARG A 1 168 ? 40.941 39.524 3.433 1.000 31.150 168 ARG A CA 1
ATOM 1146 C C . ARG A 1 168 ? 42.118 39.951 2.551 1.000 31.658 168 ARG A C 1
ATOM 1147 O O . ARG A 1 168 ? 41.929 40.634 1.547 1.000 32.539 168 ARG A O 1
ATOM 1155 N N . LEU A 1 169 ? 43.316 39.536 2.914 1.000 31.041 169 LEU A N 1
ATOM 1156 C CA . LEU A 1 169 ? 44.532 39.761 2.148 1.000 33.288 169 LEU A CA 1
ATOM 1157 C C . LEU A 1 169 ? 45.322 38.456 2.135 1.000 36.176 169 LEU A C 1
ATOM 1158 O O . LEU A 1 169 ? 45.447 37.812 3.169 1.000 34.951 169 LEU A O 1
ATOM 1163 N N . ALA A 1 170 ? 45.773 38.007 0.958 1.000 33.432 170 ALA A N 1
ATOM 1164 C CA . ALA A 1 170 ? 46.424 36.705 0.856 1.000 35.367 170 ALA A CA 1
ATOM 1165 C C . ALA A 1 170 ? 47.884 36.760 1.329 1.000 35.635 170 ALA A C 1
ATOM 1166 O O . ALA A 1 170 ? 48.740 37.358 0.700 1.000 36.357 170 ALA A O 1
ATOM 1168 N N . PHE A 1 171 ? 48.245 36.003 2.350 1.000 42.375 171 PHE A N 1
ATOM 1169 C CA . PHE A 1 171 ? 49.599 36.162 2.868 1.000 47.984 171 PHE A CA 1
ATOM 1170 C C . PHE A 1 171 ? 50.637 35.256 2.187 1.000 58.901 171 PHE A C 1
ATOM 1171 O O . PHE A 1 171 ? 51.814 35.613 2.133 1.000 63.616 171 PHE A O 1
ATOM 1179 N N . GLY A 1 172 ? 50.272 34.112 1.636 1.000 50.783 172 GLY A N 1
ATOM 1180 C CA . GLY A 1 172 ? 51.305 33.296 1.006 1.000 45.871 172 GLY A CA 1
ATOM 1181 C C . GLY A 1 172 ? 50.681 32.029 0.460 1.000 49.008 172 GLY A C 1
ATOM 1182 O O . GLY A 1 172 ? 49.488 31.814 0.650 1.000 46.926 172 GLY A O 1
ATOM 1183 N N . GLY A 1 173 ? 51.481 31.181 -0.197 1.000 43.217 173 GLY A N 1
ATOM 1184 C CA . GLY A 1 173 ? 50.911 30.018 -0.860 1.000 38.278 173 GLY A CA 1
ATOM 1185 C C . GLY A 1 173 ? 50.353 29.012 0.155 1.000 42.196 173 GLY A C 1
ATOM 1186 O O . GLY A 1 173 ? 50.743 29.017 1.308 1.000 43.723 173 GLY A O 1
ATOM 1187 N N . GLY A 1 174 ? 49.504 28.094 -0.308 1.000 34.844 174 GLY A N 1
ATOM 1188 C CA . GLY A 1 174 ? 48.931 27.081 0.550 1.000 36.622 174 GLY A CA 1
ATOM 1189 C C . GLY A 1 174 ? 47.456 27.334 0.801 1.000 38.818 174 GLY A C 1
ATOM 1190 O O . GLY A 1 174 ? 4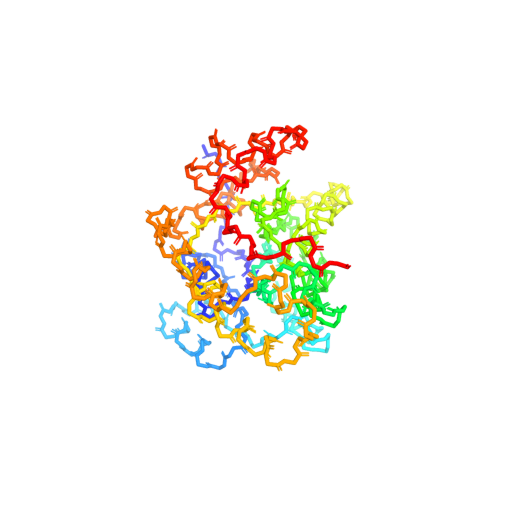6.894 28.366 0.406 1.000 32.686 174 GLY A O 1
ATOM 1191 N N . GLY A 1 175 ? 46.856 26.354 1.472 1.000 31.148 175 GLY A N 1
ATOM 1192 C CA . GLY A 1 175 ? 45.429 26.284 1.698 1.000 31.706 175 GLY A CA 1
ATOM 1193 C C . GLY A 1 175 ? 44.866 27.239 2.752 1.000 30.934 175 GLY A C 1
ATOM 1194 O O . GLY A 1 175 ? 43.649 27.390 2.842 1.000 30.977 175 GLY A O 1
ATOM 1195 N N . TYR A 1 176 ? 45.698 27.813 3.615 1.000 30.434 176 TYR A N 1
ATOM 1196 C CA . TYR A 1 176 ? 45.154 28.612 4.690 1.000 32.100 176 TYR A CA 1
ATOM 1197 C C . TYR A 1 176 ? 44.406 29.832 4.134 1.000 28.616 176 TYR A C 1
ATOM 1198 O O . TYR A 1 176 ? 43.278 30.099 4.532 1.000 28.894 176 TYR A O 1
ATOM 1207 N N . THR A 1 177 ? 45.037 30.546 3.221 1.000 29.578 177 THR A N 1
ATOM 1208 C CA . THR A 1 177 ? 44.420 31.719 2.597 1.000 33.050 177 THR A CA 1
ATOM 1209 C C . THR A 1 177 ? 43.040 31.390 2.009 1.000 29.561 177 THR A C 1
ATOM 1210 O O . THR A 1 177 ? 42.015 31.981 2.377 1.000 28.264 177 THR A O 1
ATOM 1214 N N . PRO A 1 178 ? 42.921 30.438 1.047 1.000 28.483 178 PRO A N 1
ATOM 1215 C CA . PRO A 1 178 ? 41.604 30.133 0.489 1.000 27.662 178 PRO A CA 1
ATOM 1216 C C . PRO A 1 178 ? 40.592 29.718 1.544 1.000 28.736 178 PRO A C 1
ATOM 1217 O O . PRO A 1 178 ? 39.429 30.097 1.427 1.000 30.168 178 PRO A O 1
ATOM 1221 N N . SER A 1 179 ? 41.042 28.966 2.573 1.000 28.752 179 SER A N 1
ATOM 1222 C CA . SER A 1 179 ? 40.153 28.562 3.659 1.000 27.448 179 SER A CA 1
ATOM 1223 C C . SER A 1 179 ? 39.517 29.762 4.349 1.000 29.272 179 SER A C 1
ATOM 1224 O O . SER A 1 179 ? 38.299 29.736 4.618 1.000 30.419 179 SER A O 1
ATOM 1227 N N . LYS A 1 180 ? 40.336 30.790 4.632 1.000 29.000 180 LYS A N 1
ATOM 1228 C CA . LYS A 1 180 ? 39.821 31.919 5.399 1.000 30.395 180 LYS A CA 1
ATOM 1229 C C . LYS A 1 180 ? 38.970 32.848 4.540 1.000 29.530 180 LYS A C 1
ATOM 1230 O O . LYS A 1 180 ? 37.986 33.430 5.027 1.000 30.613 180 LYS A O 1
ATOM 1236 N N . TYR A 1 181 ? 39.378 33.027 3.278 1.000 28.768 181 TYR A N 1
ATOM 1237 C CA . TYR A 1 181 ? 38.542 33.722 2.310 1.000 28.674 181 TYR A CA 1
ATOM 1238 C C . TYR A 1 181 ? 37.172 33.085 2.273 1.000 27.935 181 TYR A C 1
ATOM 1239 O O . TYR A 1 181 ? 36.145 33.761 2.315 1.000 28.204 181 TYR A O 1
ATOM 1248 N N . ALA A 1 182 ? 37.141 31.753 2.187 1.000 27.837 182 ALA A N 1
ATOM 1249 C CA . ALA A 1 182 ? 35.890 31.040 2.092 1.000 26.678 182 ALA A CA 1
ATOM 1250 C C . ALA A 1 182 ? 35.031 31.252 3.337 1.000 27.528 182 ALA A C 1
ATOM 1251 O O . ALA A 1 182 ? 33.812 31.326 3.233 1.000 28.806 182 ALA A O 1
ATOM 1253 N N . VAL A 1 183 ? 35.640 31.311 4.518 1.000 28.125 183 VAL A N 1
ATOM 1254 C CA . VAL A 1 183 ? 34.912 31.526 5.756 1.000 29.952 183 VAL A CA 1
ATOM 1255 C C . VAL A 1 183 ? 34.248 32.899 5.729 1.000 30.965 183 VAL A C 1
ATOM 1256 O O . VAL A 1 183 ? 33.119 33.054 6.177 1.000 30.879 183 VAL A O 1
ATOM 1260 N N . GLU A 1 184 ? 34.943 33.895 5.209 1.000 28.555 184 GLU A N 1
ATOM 1261 C CA . GLU A 1 184 ? 34.317 35.233 5.094 1.000 31.370 184 GLU A CA 1
ATOM 1262 C C . GLU A 1 184 ? 33.033 35.196 4.258 1.000 32.297 184 GLU A C 1
ATOM 1263 O O . GLU A 1 184 ? 32.017 35.795 4.629 1.000 31.119 184 GLU A O 1
ATOM 1269 N N . GLY A 1 185 ? 33.076 34.509 3.105 1.000 30.494 185 GLY A N 1
ATOM 1270 C CA . GLY A 1 185 ? 31.903 34.391 2.257 1.000 30.685 185 GLY A CA 1
ATOM 1271 C C . GLY A 1 185 ? 30.772 33.587 2.909 1.000 33.370 185 GLY A C 1
ATOM 1272 O O . GLY A 1 185 ? 29.618 33.997 2.861 1.000 33.257 185 GLY A O 1
ATOM 1273 N N . PHE A 1 186 ? 31.106 32.434 3.527 1.000 30.081 186 PHE A N 1
ATOM 1274 C CA . PHE A 1 186 ? 30.107 31.668 4.245 1.000 31.992 186 PHE A CA 1
ATOM 1275 C C . PHE A 1 186 ? 29.468 32.516 5.365 1.000 28.505 186 PHE A C 1
ATOM 1276 O O . PHE A 1 186 ? 28.253 32.515 5.585 1.000 29.783 186 PHE A O 1
ATOM 1284 N N . ASN A 1 187 ? 30.304 33.169 6.142 1.000 32.532 187 ASN A N 1
ATOM 1285 C CA . 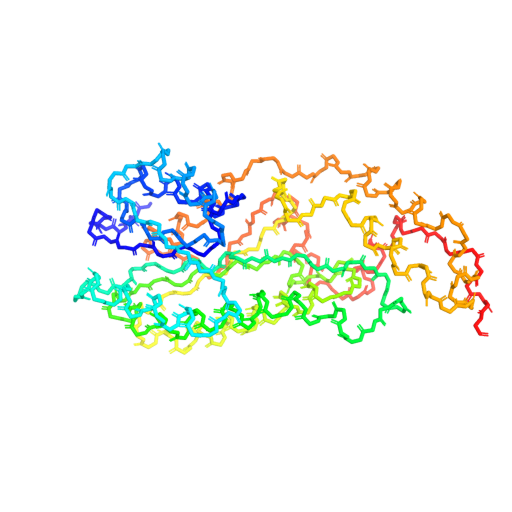ASN A 1 187 ? 29.845 34.037 7.220 1.000 32.575 187 ASN A CA 1
ATOM 1286 C C . ASN A 1 187 ? 28.719 34.947 6.719 1.000 33.341 187 ASN A C 1
ATOM 1287 O O . ASN A 1 187 ? 27.693 35.164 7.376 1.000 29.522 187 ASN A O 1
ATOM 1292 N N . ASP A 1 188 ? 28.974 35.593 5.592 1.000 30.787 188 ASP A N 1
ATOM 1293 C CA . ASP A 1 188 ? 28.029 36.598 5.103 1.000 35.127 188 ASP A CA 1
ATOM 1294 C C . ASP A 1 188 ? 26.743 35.962 4.596 1.000 30.212 188 ASP A C 1
ATOM 1295 O O . ASP A 1 188 ? 25.656 36.474 4.872 1.000 31.898 188 ASP A O 1
ATOM 1300 N N . SER A 1 189 ? 26.848 34.838 3.886 1.000 31.236 189 SER A N 1
ATOM 1301 C CA . SER A 1 189 ? 25.673 34.074 3.476 1.000 30.820 189 SER A CA 1
ATOM 1302 C C . SER A 1 189 ? 24.834 33.709 4.707 1.000 31.833 189 SER A C 1
ATOM 1303 O O . SER A 1 189 ? 23.607 33.879 4.703 1.000 31.881 189 SER A O 1
ATOM 1306 N N . LEU A 1 190 ? 25.501 33.173 5.741 1.000 31.762 190 LEU A N 1
ATOM 1307 C CA . LEU A 1 190 ? 24.828 32.766 6.980 1.000 31.586 190 LEU A CA 1
ATOM 1308 C C . LEU A 1 190 ? 24.162 33.969 7.645 1.000 34.268 190 LEU A C 1
ATOM 1309 O O . LEU A 1 190 ? 23.005 33.883 8.082 1.000 33.521 190 LEU A O 1
ATOM 1314 N N . ARG A 1 191 ? 24.901 35.082 7.762 1.000 32.011 191 ARG A N 1
ATOM 1315 C CA . ARG A 1 191 ? 24.320 36.253 8.400 1.000 29.234 191 ARG A CA 1
ATOM 1316 C C . ARG A 1 191 ? 22.990 36.652 7.748 1.000 31.448 191 ARG A C 1
ATOM 1317 O O . ARG A 1 191 ? 21.970 36.908 8.422 1.000 35.545 191 ARG A O 1
ATOM 1325 N N . ARG A 1 192 ? 22.990 36.803 6.436 1.000 32.586 192 ARG A N 1
ATOM 1326 C CA . ARG A 1 192 ? 21.783 37.244 5.750 1.000 33.920 192 ARG A CA 1
ATOM 1327 C C . ARG A 1 192 ? 20.663 36.202 5.831 1.000 36.030 192 ARG A C 1
ATOM 1328 O O . ARG A 1 192 ? 19.486 36.547 5.927 1.000 36.491 192 ARG A O 1
ATOM 1336 N N . ASP A 1 193 ? 21.007 34.922 5.815 1.000 33.591 193 ASP A N 1
ATOM 1337 C CA . ASP A 1 193 ? 20.018 33.870 6.009 1.000 33.166 193 ASP A CA 1
ATOM 1338 C C . ASP A 1 193 ? 19.399 33.939 7.404 1.000 36.391 193 ASP A C 1
ATOM 1339 O O . ASP A 1 193 ? 18.216 33.611 7.576 1.000 38.407 193 ASP A O 1
ATOM 1344 N N . MET A 1 194 ? 20.185 34.327 8.406 1.000 35.300 194 MET A N 1
ATOM 1345 C CA . MET A 1 194 ? 19.755 34.207 9.794 1.000 38.181 194 MET A CA 1
ATOM 1346 C C . MET A 1 194 ? 19.087 35.468 10.340 1.000 35.597 194 MET A C 1
ATOM 1347 O O . MET A 1 194 ? 18.480 35.409 11.407 1.000 35.445 194 MET A O 1
ATOM 1352 N N . LYS A 1 195 ? 19.144 36.579 9.594 1.000 36.952 195 LYS A N 1
ATOM 1353 C CA . LYS A 1 195 ? 18.521 37.834 10.006 1.000 36.851 195 LYS A CA 1
ATOM 1354 C C . LYS A 1 195 ? 17.032 37.635 10.356 1.000 38.405 195 LYS A C 1
ATOM 1355 O O . LYS A 1 195 ? 16.583 38.114 11.394 1.000 38.787 195 LYS A O 1
ATOM 1361 N N . ALA A 1 196 ? 16.306 36.853 9.544 1.000 39.707 196 ALA A N 1
ATOM 1362 C CA . ALA A 1 196 ? 14.874 36.600 9.727 1.000 44.210 196 ALA A CA 1
ATOM 1363 C C . ALA A 1 196 ? 14.574 35.909 11.061 1.000 42.967 196 ALA A C 1
ATOM 1364 O O . ALA A 1 196 ? 13.473 36.024 11.607 1.000 40.216 196 ALA A O 1
ATOM 1366 N N . PHE A 1 197 ? 15.556 35.196 11.611 1.000 36.556 197 PHE A N 1
ATOM 1367 C CA . PHE A 1 197 ? 15.359 34.498 12.867 1.000 35.768 197 PHE A CA 1
ATOM 1368 C C . PHE A 1 197 ? 15.905 35.261 14.057 1.000 36.340 197 PHE A C 1
ATOM 1369 O O . PHE A 1 197 ? 15.905 34.745 15.166 1.000 38.568 197 PHE A O 1
ATOM 1377 N N . GLY A 1 198 ? 16.378 36.491 13.850 1.000 38.841 198 GLY A N 1
ATOM 1378 C CA . GLY A 1 198 ? 16.915 37.268 14.955 1.000 36.430 198 GLY A CA 1
ATOM 1379 C C . GLY A 1 198 ? 18.262 36.730 15.473 1.000 40.830 198 GLY A C 1
ATOM 1380 O O . GLY A 1 198 ? 18.698 37.116 16.554 1.000 38.980 198 GLY A O 1
ATOM 1381 N N . VAL A 1 199 ? 18.943 35.855 14.713 1.000 35.248 199 VAL A N 1
ATOM 1382 C CA . VAL A 1 199 ? 20.277 35.387 15.078 1.000 36.062 199 VAL A CA 1
ATOM 1383 C C . VAL A 1 199 ? 21.330 36.341 14.521 1.000 36.015 199 VAL A C 1
ATOM 1384 O O . VAL A 1 199 ? 21.288 36.617 13.332 1.000 40.925 199 VAL A O 1
ATOM 1388 N N . HIS A 1 200 ? 22.305 36.749 15.350 1.000 33.803 200 HIS A N 1
ATOM 1389 C CA A HIS A 1 200 ? 23.37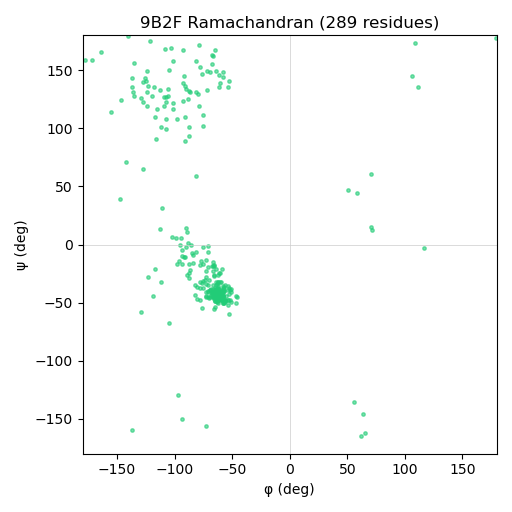1 37.639 14.941 0.500 34.452 200 HIS A CA 1
ATOM 1390 C CA B HIS A 1 200 ? 23.369 37.641 14.921 0.500 34.966 200 HIS A CA 1
ATOM 1391 C C . HIS A 1 200 ? 24.590 36.789 14.586 1.000 38.315 200 HIS A C 1
ATOM 1392 O O . HIS A 1 200 ? 24.835 35.728 15.206 1.000 35.699 200 HIS A O 1
ATOM 1405 N N . VAL A 1 201 ? 25.334 37.235 13.577 1.000 31.523 201 VAL A N 1
ATOM 1406 C CA . VAL A 1 201 ? 26.532 36.532 13.116 1.000 32.657 201 VAL A CA 1
ATOM 1407 C C . VAL A 1 201 ? 27.636 37.567 13.068 1.000 32.497 201 VAL A C 1
ATOM 1408 O O . VAL A 1 201 ? 27.464 38.604 12.415 1.000 32.249 201 VAL A O 1
ATOM 1412 N N . SER A 1 202 ? 28.746 37.262 13.744 1.000 31.453 202 SER A N 1
ATOM 1413 C CA . SER A 1 202 ? 29.906 38.124 13.841 1.000 32.010 202 SER A CA 1
ATOM 1414 C C . SER A 1 202 ? 31.126 37.395 13.330 1.000 34.797 202 SER A C 1
ATOM 1415 O O . SER A 1 202 ? 31.351 36.227 13.617 1.000 32.749 202 SER A O 1
ATOM 1418 N N . CYS A 1 203 ? 31.910 38.117 12.551 1.000 30.933 203 CYS A N 1
ATOM 1419 C CA . CYS A 1 203 ? 33.163 37.604 12.049 1.000 31.394 203 CYS A CA 1
ATOM 1420 C C . CYS A 1 203 ? 34.331 38.319 12.734 1.000 37.835 203 CYS A C 1
ATOM 1421 O O . CYS A 1 203 ? 34.377 39.554 12.761 1.000 36.652 203 CYS A O 1
ATOM 1424 N N . ILE A 1 204 ? 35.274 37.567 13.316 1.000 30.880 204 ILE A N 1
ATOM 1425 C CA . ILE A 1 204 ? 36.440 38.175 13.960 1.000 31.922 204 ILE A CA 1
ATOM 1426 C C . ILE A 1 204 ? 37.684 37.977 13.093 1.000 36.577 204 ILE A C 1
ATOM 1427 O O . ILE A 1 204 ? 37.971 36.858 12.679 1.000 31.645 204 ILE A O 1
ATOM 1432 N N . GLU A 1 205 ? 38.403 39.078 12.793 1.000 31.848 205 GLU A N 1
ATOM 1433 C CA . GLU A 1 205 ? 39.587 39.011 11.931 1.000 35.051 205 GLU A CA 1
ATOM 1434 C C . GLU A 1 205 ? 40.811 39.413 12.761 1.000 37.735 205 GLU A C 1
ATOM 1435 O O . GLU A 1 205 ? 41.102 40.594 12.909 1.000 34.082 205 GLU A O 1
ATOM 1441 N N . PRO A 1 206 ? 41.527 38.481 13.413 1.000 31.246 206 PRO A N 1
ATOM 1442 C CA . PRO A 1 206 ? 42.763 38.841 14.113 1.000 33.363 206 PRO A CA 1
ATOM 1443 C C . PRO A 1 206 ? 43.925 39.058 13.170 1.000 37.438 206 PRO A C 1
ATOM 1444 O O . PRO A 1 206 ? 44.017 38.372 12.140 1.000 35.734 206 PRO A O 1
ATOM 1448 N N . GLY A 1 207 ? 44.818 39.988 13.549 1.000 35.606 207 GLY A N 1
ATOM 1449 C CA . GLY A 1 207 ? 46.170 39.963 13.032 1.000 34.817 207 GLY A CA 1
ATOM 1450 C C . GLY A 1 207 ? 46.965 38.820 13.663 1.000 42.467 207 GLY A C 1
ATOM 1451 O O . GLY A 1 207 ? 46.375 37.886 14.197 1.000 37.506 207 GLY A O 1
ATOM 1452 N N . LEU A 1 208 ? 48.300 38.932 13.695 1.000 40.994 208 LEU A N 1
ATOM 1453 C CA . LEU A 1 208 ? 49.150 37.837 14.166 1.000 42.564 208 LEU A CA 1
ATOM 1454 C C . LEU A 1 208 ? 49.233 37.796 15.685 1.000 39.736 208 LEU A C 1
ATOM 1455 O O . LEU A 1 208 ? 49.523 38.796 16.324 1.000 39.131 208 LEU A O 1
ATOM 1460 N N . PHE A 1 209 ? 49.027 36.609 16.273 1.000 35.500 209 PHE A N 1
ATOM 1461 C CA . PHE A 1 209 ? 49.016 36.433 17.714 1.000 32.906 209 PHE A CA 1
ATOM 1462 C C . PHE A 1 209 ? 49.797 35.174 18.051 1.000 39.063 209 PHE A C 1
ATOM 1463 O O . PHE A 1 209 ? 49.759 34.210 17.284 1.000 37.625 209 PHE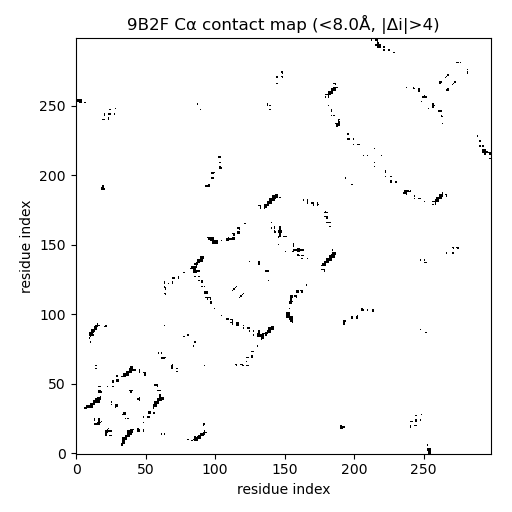 A O 1
ATOM 1471 N N . LYS A 1 210 ? 50.530 35.224 19.170 1.000 41.209 210 LYS A N 1
ATOM 1472 C CA . LYS A 1 210 ? 51.359 34.112 19.614 1.000 43.330 210 LYS A CA 1
ATOM 1473 C C . LYS A 1 210 ? 50.496 33.002 20.202 1.000 40.499 210 LYS A C 1
ATOM 1474 O O . LYS A 1 210 ? 50.009 33.130 21.319 1.000 40.421 210 LYS A O 1
ATOM 1480 N N . THR A 1 211 ? 50.267 31.931 19.422 1.000 42.784 211 THR A N 1
ATOM 1481 C CA . THR A 1 211 ? 49.441 30.802 19.852 1.000 40.578 211 THR A CA 1
ATOM 1482 C C . THR A 1 211 ? 50.199 29.558 19.393 1.000 40.228 211 THR A C 1
ATOM 1483 O O . THR A 1 211 ? 51.363 29.657 19.044 1.000 43.361 211 THR A O 1
ATOM 1487 N N . GLU A 1 212 ? 49.523 28.420 19.268 1.000 41.021 212 GLU A N 1
ATOM 1488 C CA . GLU A 1 212 ? 50.154 27.237 18.703 1.000 37.214 212 GLU A CA 1
ATOM 1489 C C . GLU A 1 212 ? 49.870 27.127 17.213 1.000 39.775 212 GLU A C 1
ATOM 1490 O O . GLU A 1 212 ? 50.244 26.138 16.622 1.000 37.587 212 GLU A O 1
ATOM 1496 N N . LEU A 1 213 ? 49.213 28.117 16.599 1.000 35.656 213 LEU A N 1
ATOM 1497 C CA . LEU A 1 213 ? 48.822 27.975 15.209 1.000 34.968 213 LEU A CA 1
ATOM 1498 C C . LEU A 1 213 ? 50.058 27.884 14.296 1.000 40.206 213 LEU A C 1
ATOM 1499 O O . LEU A 1 213 ? 50.140 27.039 13.422 1.000 37.510 213 LEU A O 1
ATOM 1504 N N . ALA A 1 214 ? 50.931 28.871 14.428 1.000 37.297 214 ALA A N 1
ATOM 1505 C CA . ALA A 1 214 ? 52.047 29.118 13.543 1.000 47.834 214 ALA A CA 1
ATOM 1506 C C . ALA A 1 214 ? 53.290 29.140 14.416 1.000 50.153 214 ALA A C 1
ATOM 1507 O O . ALA A 1 214 ? 53.320 29.643 15.542 1.000 55.970 214 ALA A O 1
ATOM 1509 N N . ASP A 1 215 ? 54.320 28.564 13.881 1.000 54.771 215 ASP A N 1
ATOM 1510 C CA . ASP A 1 215 ? 55.531 28.386 14.633 1.000 59.549 215 ASP A CA 1
ATOM 1511 C C . ASP A 1 215 ? 56.554 28.303 13.516 1.000 47.213 215 ASP A C 1
ATOM 1512 O O . ASP A 1 215 ? 56.479 27.369 12.719 1.000 49.800 215 ASP A O 1
ATOM 1517 N N . PRO A 1 216 ? 57.473 29.278 13.398 1.000 49.111 216 PRO A N 1
ATOM 1518 C CA . PRO A 1 216 ? 58.409 29.322 12.280 1.000 53.119 216 PRO A CA 1
ATOM 1519 C C . PRO A 1 216 ? 59.163 28.018 12.106 1.000 51.789 216 PRO A C 1
ATOM 1520 O O . PRO A 1 216 ? 59.418 27.614 10.975 1.000 48.818 216 PRO A O 1
ATOM 1524 N N . ILE A 1 217 ? 59.514 27.366 13.229 1.000 53.411 217 ILE A N 1
ATOM 1525 C CA . ILE A 1 217 ? 60.282 26.130 13.149 1.000 50.627 217 ILE A CA 1
ATOM 1526 C C . ILE A 1 217 ? 59.425 25.050 12.524 1.000 45.757 217 ILE A C 1
ATOM 1527 O O . ILE A 1 217 ? 59.927 24.244 11.736 1.000 46.188 217 ILE A O 1
ATOM 1532 N N . LYS A 1 218 ? 58.145 24.972 12.914 1.000 43.119 218 LYS A N 1
ATOM 1533 C CA . LYS A 1 218 ? 57.289 23.924 12.363 1.000 49.094 218 LYS A CA 1
ATOM 1534 C C . LYS A 1 218 ? 57.031 24.196 10.864 1.000 40.307 218 LYS A C 1
ATOM 1535 O O . LYS A 1 218 ? 56.951 23.260 10.066 1.000 46.505 218 LYS A O 1
ATOM 1541 N N . THR A 1 219 ? 56.855 25.479 10.516 1.000 42.619 219 THR A N 1
ATOM 1542 C CA . THR A 1 219 ? 56.642 25.895 9.133 1.000 47.553 219 THR A CA 1
ATOM 1543 C C . THR A 1 219 ? 57.870 25.502 8.301 1.000 52.757 219 THR A C 1
ATOM 1544 O O . THR A 1 219 ? 57.723 24.848 7.264 1.000 49.204 219 THR A O 1
ATOM 1548 N N . THR A 1 220 ? 59.084 25.796 8.804 1.000 48.451 220 THR A N 1
ATOM 1549 C CA . THR A 1 220 ? 60.324 25.392 8.133 1.000 44.789 220 THR A CA 1
ATOM 1550 C C . THR A 1 220 ? 60.414 23.870 7.986 1.000 46.693 220 THR A C 1
ATOM 1551 O O . THR A 1 220 ? 60.787 23.366 6.922 1.000 45.881 220 THR A O 1
ATOM 1555 N N . GLU A 1 221 ? 60.042 23.102 9.011 1.000 44.729 221 GLU A N 1
ATOM 1556 C CA . GLU A 1 221 ? 60.064 21.649 8.905 1.000 48.141 221 GLU A CA 1
ATOM 1557 C C . GLU A 1 221 ? 59.191 21.166 7.754 1.000 50.976 221 GLU A C 1
ATOM 1558 O O . GLU A 1 221 ? 59.570 20.234 7.036 1.000 48.157 221 GLU A O 1
ATOM 1564 N N . LYS A 1 222 ? 57.992 21.745 7.600 1.000 44.526 222 LYS A N 1
ATOM 1565 C CA . LYS A 1 222 ? 57.136 21.290 6.513 1.000 46.710 222 LYS A CA 1
ATOM 1566 C C . LYS A 1 222 ? 57.770 21.602 5.148 1.000 45.185 222 LYS A C 1
ATOM 1567 O O . LYS A 1 222 ? 57.680 20.794 4.228 1.000 50.556 222 LYS A O 1
ATOM 1573 N N . LYS A 1 223 ? 58.396 22.764 5.003 1.000 45.585 223 LYS A N 1
ATOM 1574 C CA . LYS A 1 223 ? 59.057 23.124 3.750 1.000 45.665 223 LYS A CA 1
ATOM 1575 C C . LYS A 1 223 ? 60.201 22.164 3.398 1.000 51.765 223 LYS A C 1
ATOM 1576 O O . LYS A 1 223 ? 60.354 21.781 2.234 1.000 48.999 223 LYS A O 1
ATOM 1582 N N . LEU A 1 224 ? 60.981 21.737 4.403 1.000 51.127 224 LEU A N 1
ATOM 1583 C CA . LEU A 1 224 ? 62.074 20.797 4.187 1.000 48.791 224 LEU A CA 1
ATOM 1584 C C . LEU A 1 224 ? 61.548 19.446 3.730 1.000 48.095 224 LEU A C 1
ATOM 1585 O O . LEU A 1 224 ? 62.149 18.797 2.883 1.000 56.930 224 LEU A O 1
ATOM 1590 N N . ALA A 1 225 ? 60.429 19.001 4.285 1.000 50.951 225 ALA A N 1
ATOM 1591 C CA . ALA A 1 225 ? 59.813 17.758 3.837 1.000 55.175 225 ALA A CA 1
ATOM 1592 C C . ALA A 1 225 ? 59.458 17.844 2.349 1.000 56.077 225 ALA A C 1
ATOM 1593 O O . ALA A 1 225 ? 59.615 16.884 1.605 1.000 57.027 225 ALA A O 1
ATOM 1595 N N . ILE A 1 226 ? 58.922 19.000 1.938 1.000 52.273 226 ILE A N 1
ATOM 1596 C CA . ILE A 1 226 ? 58.498 19.184 0.565 1.000 52.146 226 ILE A CA 1
ATOM 1597 C C . ILE A 1 226 ? 59.722 19.240 -0.346 1.000 47.459 226 ILE A C 1
ATOM 1598 O O . ILE A 1 226 ? 59.682 18.653 -1.416 1.000 49.458 226 ILE A O 1
ATOM 1603 N N . TRP A 1 227 ? 60.742 20.000 0.058 1.000 50.262 227 TRP A N 1
ATOM 1604 C CA . TRP A 1 227 ? 61.971 20.185 -0.701 1.000 54.236 227 TRP A CA 1
ATOM 1605 C C . TRP A 1 227 ? 62.569 18.843 -1.121 1.000 57.846 227 TRP A C 1
ATOM 1606 O O . TRP A 1 227 ? 62.974 18.681 -2.271 1.000 55.272 227 TRP A O 1
ATOM 1617 N N . LYS A 1 228 ? 62.540 17.858 -0.224 1.000 57.523 228 LYS A N 1
ATOM 1618 C CA . LYS A 1 228 ? 63.150 16.569 -0.513 1.000 68.537 228 LYS A CA 1
ATOM 1619 C C . LYS A 1 228 ? 62.633 15.991 -1.822 1.000 67.840 228 LYS A C 1
ATOM 1620 O O . LYS A 1 228 ? 63.393 15.351 -2.533 1.000 77.603 228 LYS A O 1
ATOM 1626 N N . HIS A 1 229 ? 61.358 16.204 -2.151 1.000 65.684 229 HIS A N 1
ATOM 1627 C CA . HIS A 1 229 ? 60.772 15.550 -3.313 1.000 66.174 229 HIS A CA 1
ATOM 1628 C C . HIS A 1 229 ? 60.427 16.554 -4.433 1.000 58.348 229 HIS A C 1
ATOM 1629 O O . HIS A 1 229 ? 59.727 16.190 -5.373 1.000 57.619 229 HIS A O 1
ATOM 1636 N N . LEU A 1 230 ? 60.924 17.809 -4.374 1.000 57.382 230 LEU A N 1
ATOM 1637 C CA . LEU A 1 230 ? 60.684 18.796 -5.429 1.000 49.785 230 LEU A CA 1
ATOM 1638 C C . LEU A 1 230 ? 61.474 18.443 -6.681 1.000 51.976 230 LEU A C 1
ATOM 1639 O O . LEU A 1 230 ? 62.618 18.018 -6.574 1.000 52.190 230 LEU A O 1
ATOM 1644 N N . SER A 1 231 ? 60.920 18.810 -7.843 1.000 48.629 231 SER A N 1
ATOM 1645 C CA . SER A 1 231 ? 61.623 18.647 -9.114 1.000 52.568 231 SER A CA 1
ATOM 1646 C C . SER A 1 231 ? 62.965 19.387 -9.137 1.000 50.310 231 SER A C 1
ATOM 1647 O O . SER A 1 231 ? 63.144 20.447 -8.526 1.000 45.169 231 SER A O 1
ATOM 1650 N N . PRO A 1 232 ? 63.971 18.861 -9.869 1.000 50.358 232 PRO A N 1
ATOM 1651 C CA . PRO A 1 232 ? 65.248 19.561 -10.022 1.000 49.151 232 PRO A CA 1
ATOM 1652 C C . PRO A 1 232 ? 65.169 21.024 -10.461 1.000 44.567 232 PRO A C 1
ATOM 1653 O O . PRO A 1 232 ? 65.951 21.857 -10.005 1.000 45.524 232 PRO A O 1
ATOM 1657 N N . ASP A 1 233 ? 64.232 21.329 -11.358 1.000 44.096 233 ASP A N 1
ATOM 1658 C CA . ASP A 1 233 ? 64.112 22.667 -11.919 1.000 45.563 233 ASP A CA 1
ATOM 1659 C C . ASP A 1 233 ? 63.636 23.660 -10.864 1.000 38.360 233 ASP A C 1
ATOM 1660 O O . ASP A 1 233 ? 64.048 24.805 -10.885 1.000 39.200 233 ASP A O 1
ATOM 1665 N N . ILE A 1 234 ? 62.709 23.257 -10.011 1.000 38.767 234 ILE A N 1
ATOM 1666 C CA . ILE A 1 234 ? 62.243 24.137 -8.941 1.000 41.011 234 ILE A CA 1
ATOM 1667 C C . ILE A 1 234 ? 63.409 24.451 -8.003 1.000 40.013 234 ILE A C 1
ATOM 1668 O O . ILE A 1 234 ? 63.655 25.593 -7.622 1.000 35.683 234 ILE A O 1
ATOM 1673 N N . LYS A 1 235 ? 64.143 23.411 -7.648 1.000 39.506 235 LYS A N 1
ATOM 1674 C CA . LYS A 1 235 ? 65.248 23.582 -6.734 1.000 46.147 235 LYS A CA 1
ATOM 1675 C C . LYS A 1 235 ? 66.311 24.470 -7.351 1.000 44.863 235 LYS A C 1
ATOM 1676 O O . LYS A 1 235 ? 66.895 25.235 -6.608 1.000 40.085 235 LYS A O 1
ATOM 1682 N N . GLN A 1 236 ? 66.492 24.438 -8.687 1.000 41.941 236 GLN A N 1
ATOM 1683 C CA . GLN A 1 236 ? 67.481 25.296 -9.320 1.000 40.332 236 GLN A CA 1
ATOM 1684 C C . GLN A 1 236 ? 66.985 26.740 -9.309 1.000 38.335 236 GLN A C 1
ATOM 1685 O O . GLN A 1 236 ? 67.735 27.684 -9.113 1.000 39.363 236 GLN A O 1
ATOM 1691 N N . GLN A 1 237 ? 65.690 26.939 -9.568 1.000 38.770 237 GLN A N 1
ATOM 1692 C CA . GLN A 1 237 ? 65.146 28.289 -9.660 1.000 34.188 237 GLN A CA 1
ATOM 1693 C C . GLN A 1 237 ? 65.217 28.969 -8.289 1.000 33.264 237 GLN A C 1
ATOM 1694 O O . GLN A 1 237 ? 65.557 30.152 -8.186 1.000 37.719 237 GLN A O 1
ATOM 1700 N N . TYR A 1 238 ? 64.815 28.249 -7.238 1.000 35.227 238 TYR A N 1
ATOM 1701 C CA . TYR A 1 238 ? 64.776 28.877 -5.912 1.000 36.064 238 TYR A CA 1
ATOM 1702 C C . TYR A 1 238 ? 66.203 28.945 -5.323 1.000 43.332 238 TYR A C 1
ATOM 1703 O O . TYR A 1 238 ? 66.603 29.996 -4.837 1.000 39.370 238 TYR A O 1
ATOM 1712 N N . GLY A 1 239 ? 66.948 27.830 -5.382 1.000 41.433 239 GLY A N 1
ATOM 1713 C CA . GLY A 1 239 ? 68.362 27.771 -5.012 1.000 46.010 239 GLY A CA 1
ATOM 1714 C C . GLY A 1 239 ? 68.516 27.050 -3.677 1.000 51.966 239 GLY A C 1
ATOM 1715 O O . GLY A 1 239 ? 67.641 27.162 -2.822 1.000 48.162 239 GLY A O 1
ATOM 1716 N N . GLU A 1 240 ? 69.600 26.288 -3.488 1.000 47.316 240 GLU A N 1
ATOM 1717 C CA . GLU A 1 240 ? 69.798 25.614 -2.213 1.000 55.289 240 GLU A CA 1
ATOM 1718 C C . GLU A 1 240 ? 69.903 26.675 -1.108 1.000 46.270 240 GLU A C 1
ATOM 1719 O O . GLU A 1 240 ? 70.301 27.808 -1.341 1.000 57.264 240 GLU A O 1
ATOM 1725 N N . GLY A 1 241 ? 69.407 26.367 0.084 1.000 52.593 241 GLY A N 1
ATOM 1726 C CA . GLY A 1 241 ? 69.385 27.366 1.145 1.000 56.076 241 GLY A CA 1
ATOM 1727 C C . GLY A 1 241 ? 68.368 28.498 0.952 1.000 58.637 241 GLY A C 1
ATOM 1728 O O . GLY A 1 241 ? 68.418 29.510 1.660 1.000 50.890 241 GLY A O 1
ATOM 1729 N N . TYR A 1 242 ? 67.431 28.355 -0.003 1.000 52.179 242 TYR A N 1
ATOM 1730 C CA . TYR A 1 242 ? 66.287 29.252 -0.053 1.000 47.781 242 TYR A CA 1
ATOM 1731 C C . TYR A 1 242 ? 65.533 29.156 1.282 1.000 40.112 242 TYR A C 1
ATOM 1732 O O . TYR A 1 242 ? 65.078 30.163 1.788 1.000 42.783 242 TYR A O 1
ATOM 1741 N N . ILE A 1 243 ? 65.388 27.943 1.823 1.000 41.910 243 ILE A N 1
ATOM 1742 C CA . ILE A 1 243 ? 64.569 27.718 3.002 1.000 45.577 243 ILE A CA 1
ATOM 1743 C C . ILE A 1 243 ? 65.250 28.321 4.223 1.000 56.921 243 ILE A C 1
ATOM 1744 O O . ILE A 1 243 ? 64.576 28.892 5.072 1.000 53.869 243 ILE A O 1
ATOM 1749 N N . GLU A 1 244 ? 66.580 28.166 4.296 1.000 52.532 244 GLU A N 1
ATOM 1750 C CA . GLU A 1 244 ? 67.374 28.781 5.345 1.000 62.324 244 GLU A CA 1
ATOM 1751 C C . GLU A 1 244 ? 67.179 30.291 5.325 1.000 55.190 244 GLU A C 1
ATOM 1752 O O . GLU A 1 244 ? 66.896 30.872 6.361 1.000 56.155 244 GLU A O 1
ATOM 1758 N N . LYS A 1 245 ? 67.316 30.935 4.158 1.000 57.901 245 LYS A N 1
ATOM 1759 C CA . LYS A 1 245 ? 67.128 32.380 4.069 1.000 57.769 245 LYS A CA 1
ATOM 1760 C C . LYS A 1 245 ? 65.674 32.788 4.336 1.000 70.100 245 LYS A C 1
ATOM 1761 O O . LYS A 1 245 ? 65.421 33.938 4.699 1.000 72.362 245 LYS A O 1
ATOM 1767 N N . SER A 1 246 ? 64.726 31.853 4.148 1.000 73.929 246 SER A N 1
ATOM 1768 C CA . SER A 1 246 ? 63.315 32.083 4.450 1.000 87.405 246 SER A CA 1
ATOM 1769 C C . SER A 1 246 ? 63.080 32.175 5.956 1.000 91.734 246 SER A C 1
ATOM 1770 O O . SER A 1 246 ? 62.335 33.037 6.416 1.000 87.206 246 SER A O 1
ATOM 1773 N N . LEU A 1 247 ? 63.676 31.231 6.697 1.000 89.910 247 LEU A N 1
ATOM 1774 C CA . LEU A 1 247 ? 63.606 31.198 8.149 1.000 82.603 247 LEU A CA 1
ATOM 1775 C C . LEU A 1 247 ? 64.208 32.474 8.745 1.000 79.487 247 LEU A C 1
ATOM 1776 O O . LEU A 1 247 ? 63.807 32.893 9.821 1.000 75.111 247 LEU A O 1
ATOM 1781 N N . HIS A 1 248 ? 65.110 33.120 7.999 1.000 78.452 248 HIS A N 1
ATOM 1782 C CA . HIS A 1 248 ? 65.803 34.325 8.421 1.000 83.456 248 HIS A CA 1
ATOM 1783 C C . HIS A 1 248 ? 65.055 35.604 8.034 1.000 94.808 248 HIS A C 1
ATOM 1784 O O . HIS A 1 248 ? 65.650 36.683 8.031 1.000 104.621 248 HIS A O 1
ATOM 1791 N N . ARG A 1 249 ? 63.775 35.473 7.651 1.000 98.848 249 ARG A N 1
ATOM 1792 C CA . ARG A 1 249 ? 62.857 36.600 7.512 1.000 98.721 249 ARG A CA 1
ATOM 1793 C C . ARG A 1 249 ? 61.684 36.423 8.473 1.000 88.552 249 ARG A C 1
ATOM 1794 O O . ARG A 1 249 ? 61.279 37.381 9.130 1.000 97.935 249 ARG A O 1
ATOM 1802 N N . LEU A 1 250 ? 61.142 35.198 8.525 1.000 79.779 250 LEU A N 1
ATOM 1803 C CA . LEU A 1 250 ? 60.173 34.792 9.533 1.000 91.463 250 LEU A CA 1
ATOM 1804 C C . LEU A 1 250 ? 60.646 35.213 10.928 1.000 106.208 250 LEU A C 1
ATOM 1805 O O . LEU A 1 250 ? 59.858 35.716 11.733 1.000 106.918 250 LEU A O 1
ATOM 1810 N N . LYS A 1 251 ? 61.938 34.982 11.203 1.000 106.901 251 LYS A N 1
ATOM 1811 C CA . LYS A 1 251 ? 62.577 35.435 12.427 1.000 104.469 251 LYS A CA 1
ATOM 1812 C C . LYS A 1 251 ? 62.780 36.950 12.387 1.000 109.097 251 LYS A C 1
ATOM 1813 O O . LYS A 1 251 ? 62.473 37.632 13.359 1.000 127.998 251 LYS A O 1
ATOM 1819 N N . SER A 1 252 ? 63.264 37.477 11.257 1.000 109.753 252 SER A N 1
ATOM 1820 C CA . SER A 1 252 ? 63.782 38.836 11.199 1.000 114.501 252 SER A CA 1
ATOM 1821 C C . SER A 1 252 ? 62.685 39.903 11.303 1.000 129.088 252 SER A C 1
ATOM 1822 O O . SER A 1 252 ? 63.008 41.091 11.280 1.000 131.583 252 SER A O 1
ATOM 1825 N N . ASN A 1 253 ? 61.404 39.499 11.401 1.000 132.411 253 ASN A N 1
ATOM 1826 C CA . ASN A 1 253 ? 60.310 40.418 11.703 1.000 125.846 253 ASN A CA 1
ATOM 1827 C C . ASN A 1 253 ? 59.215 39.717 12.513 1.000 123.544 253 ASN A C 1
ATOM 1828 O O . ASN A 1 253 ? 58.035 39.979 12.298 1.000 116.489 253 ASN A O 1
ATOM 1833 N N . THR A 1 254 ? 59.603 38.854 13.466 1.000 120.915 254 THR A N 1
ATOM 1834 C CA . THR A 1 254 ? 58.649 38.191 14.348 1.000 107.752 254 THR A CA 1
ATOM 1835 C C . THR A 1 254 ? 58.417 39.048 15.594 1.000 105.647 254 THR A C 1
ATOM 1836 O O . THR A 1 254 ? 57.774 38.600 16.542 1.000 89.543 254 THR A O 1
ATOM 1838 N N . SER A 1 255 ? 58.912 40.293 15.585 1.000 102.956 255 SER A N 1
ATOM 1839 C CA . SER A 1 255 ? 58.827 41.154 16.754 1.000 97.502 255 SER A CA 1
ATOM 1840 C C . SER A 1 255 ? 57.487 41.886 16.800 1.000 94.599 255 SER A C 1
ATOM 1841 O O . SER A 1 255 ? 57.205 42.575 17.772 1.000 91.643 255 SER A O 1
ATOM 1844 N N . SER A 1 256 ? 56.673 41.772 15.745 1.000 93.270 256 SER A N 1
ATOM 1845 C CA . SER A 1 256 ? 55.380 42.440 15.723 1.000 89.861 256 SER A CA 1
ATOM 1846 C C . SER A 1 256 ? 54.244 41.416 15.792 1.000 80.908 256 SER A C 1
ATOM 1847 O O . SER A 1 256 ? 53.181 41.621 15.218 1.000 79.265 256 SER A O 1
ATOM 1850 N N . VAL A 1 257 ? 54.479 40.294 16.475 1.000 70.794 257 VAL A N 1
ATOM 1851 C CA . VAL A 1 257 ? 53.426 39.339 16.775 1.000 62.885 257 VAL A CA 1
ATOM 1852 C C . VAL A 1 257 ? 52.858 39.709 18.151 1.000 59.983 257 VAL A C 1
ATOM 1853 O O . VAL A 1 257 ? 53.580 39.799 19.142 1.000 54.823 257 VAL A O 1
ATOM 1857 N N . ASN A 1 258 ? 51.541 39.949 18.208 1.000 53.340 258 ASN A N 1
ATOM 1858 C CA . ASN A 1 258 ? 50.845 40.258 19.452 1.000 44.639 258 ASN A CA 1
ATOM 1859 C C . ASN A 1 258 ? 50.930 39.123 20.476 1.000 48.628 258 ASN A C 1
ATOM 1860 O O . ASN A 1 258 ? 50.680 37.958 20.154 1.000 46.385 258 ASN A O 1
ATOM 1865 N N . LEU A 1 259 ? 51.203 39.456 21.740 1.000 45.934 259 LEU A N 1
ATOM 1866 C CA . LEU A 1 259 ? 51.207 38.467 22.810 1.000 54.905 259 LEU A CA 1
ATOM 1867 C C . LEU A 1 259 ? 49.882 38.466 23.580 1.000 50.210 259 LEU A C 1
ATOM 1868 O O . LEU A 1 259 ? 49.593 37.537 24.319 1.000 50.066 259 LEU A O 1
ATOM 1873 N N . ASP A 1 260 ? 49.083 39.518 23.451 1.000 50.274 260 ASP A N 1
ATOM 1874 C CA . ASP A 1 260 ? 47.916 39.679 24.303 1.000 45.654 260 ASP A CA 1
ATOM 1875 C C . ASP A 1 260 ? 46.678 39.048 23.652 1.000 39.169 260 ASP A C 1
ATOM 1876 O O . ASP A 1 260 ? 45.935 39.756 22.983 1.000 40.335 260 ASP A O 1
ATOM 1881 N N . LEU A 1 261 ? 46.436 37.746 23.919 1.000 39.360 261 LEU A N 1
ATOM 1882 C CA . LEU A 1 261 ? 45.328 37.011 23.317 1.000 38.093 261 LEU A CA 1
ATOM 1883 C C . LEU A 1 261 ? 44.003 37.595 23.769 1.000 39.492 261 LEU A C 1
ATOM 1884 O O . LEU A 1 261 ? 42.988 37.427 23.102 1.000 41.008 261 LEU A O 1
ATOM 1889 N N . SER A 1 262 ? 43.988 38.321 24.892 1.000 35.277 262 SER A N 1
ATOM 1890 C CA . SER A 1 262 ? 42.742 38.877 25.366 1.000 38.662 262 SER A CA 1
ATOM 1891 C C . SER A 1 262 ? 42.212 39.945 24.407 1.000 39.699 262 SER A C 1
ATOM 1892 O O . SER A 1 262 ? 41.055 40.290 24.483 1.000 38.451 262 SER A O 1
ATOM 1895 N N . LEU A 1 263 ? 43.011 40.460 23.470 1.000 40.527 263 LEU A N 1
ATOM 1896 C CA . LEU A 1 263 ? 42.429 41.361 22.479 1.000 39.205 263 LEU A CA 1
ATOM 1897 C C . LEU A 1 263 ? 41.392 40.633 21.627 1.000 40.269 263 LEU A C 1
ATOM 1898 O O . LEU A 1 263 ? 40.397 41.194 21.236 1.000 41.102 263 LEU A O 1
ATOM 1903 N N . VAL A 1 264 ? 41.599 39.349 21.348 1.000 36.535 264 VAL A N 1
ATOM 1904 C CA . VAL A 1 264 ? 40.658 38.630 20.509 1.000 34.835 264 VAL A CA 1
ATOM 1905 C C . VAL A 1 264 ? 39.467 38.171 21.347 1.000 33.525 264 VAL A C 1
ATOM 1906 O O . VAL A 1 264 ? 38.322 38.254 20.924 1.000 33.282 264 VAL A O 1
ATOM 1910 N N . VAL A 1 265 ? 39.744 37.657 22.547 1.000 35.119 265 VAL A N 1
ATOM 1911 C CA . VAL A 1 265 ? 38.696 37.196 23.434 1.000 36.295 265 VAL A CA 1
ATOM 1912 C C . VAL A 1 265 ? 37.773 38.338 23.823 1.000 36.240 265 VAL A C 1
ATOM 1913 O O . VAL A 1 265 ? 36.574 38.097 23.964 1.000 38.571 265 VAL A O 1
ATOM 1917 N N . GLY A 1 266 ? 38.330 39.551 23.987 1.000 38.465 266 GLY A N 1
ATOM 1918 C CA . GLY A 1 266 ? 37.528 40.755 24.204 1.000 40.533 266 GLY A CA 1
ATOM 1919 C C . GLY A 1 266 ? 36.531 41.014 23.066 1.000 39.371 266 GLY A C 1
ATOM 1920 O O . GLY A 1 266 ? 35.397 41.438 23.301 1.000 38.104 266 GLY A O 1
ATOM 1921 N N . CYS A 1 267 ? 36.928 40.739 21.813 1.000 38.029 267 CYS A N 1
ATOM 1922 C CA . CYS A 1 267 ? 36.001 40.839 20.697 1.000 34.046 267 CYS A CA 1
ATOM 1923 C C . CYS A 1 267 ? 34.924 39.777 20.856 1.000 34.173 267 CYS A C 1
ATOM 1924 O O . CYS A 1 267 ? 33.748 40.043 20.635 1.000 36.558 267 CYS A O 1
ATOM 1927 N N . MET A 1 268 ? 35.322 38.522 21.154 1.000 33.844 268 MET A N 1
ATOM 1928 C CA . MET A 1 268 ? 34.315 37.493 21.327 1.000 34.804 268 MET A CA 1
ATOM 1929 C C . MET A 1 268 ? 33.308 37.886 22.423 1.000 34.120 268 MET A C 1
ATOM 1930 O O . MET A 1 268 ? 32.111 37.614 22.337 1.000 35.398 268 MET A O 1
ATOM 1935 N N . ASP A 1 269 ? 33.815 38.486 23.498 1.000 36.750 269 ASP A N 1
ATOM 1936 C CA . ASP A 1 269 ? 32.985 38.844 24.638 1.000 40.112 269 ASP A CA 1
ATOM 1937 C C . ASP A 1 269 ? 31.917 39.854 24.230 1.000 38.345 269 ASP A C 1
ATOM 1938 O O . ASP A 1 269 ? 30.734 39.711 24.555 1.000 37.939 269 ASP A O 1
ATOM 1943 N N . HIS A 1 270 ? 32.334 40.898 23.516 1.000 38.306 270 HIS A N 1
ATOM 1944 C CA . HIS A 1 270 ? 31.381 41.862 22.998 1.000 37.869 270 HIS A CA 1
ATOM 1945 C C . HIS A 1 270 ? 30.355 41.185 22.087 1.000 39.012 270 HIS A C 1
ATOM 1946 O O . HIS A 1 270 ? 29.152 41.442 22.187 1.000 37.437 270 HIS A O 1
ATOM 1953 N N . ALA A 1 271 ? 30.802 40.294 21.174 1.000 37.430 271 ALA A N 1
ATOM 1954 C CA . ALA A 1 271 ? 29.873 39.641 20.254 1.000 33.556 271 ALA A CA 1
ATOM 1955 C C . ALA A 1 271 ? 28.810 38.835 21.006 1.000 36.340 271 ALA A C 1
ATOM 1956 O O . ALA A 1 271 ? 27.707 38.634 20.510 1.000 35.803 271 ALA A O 1
ATOM 1958 N N . LEU A 1 272 ? 29.181 38.284 22.163 1.000 35.787 272 LEU A N 1
ATOM 1959 C CA . LEU A 1 272 ? 28.298 37.422 22.946 1.000 37.739 272 LEU A CA 1
ATOM 1960 C C . LEU A 1 272 ? 27.410 38.213 23.905 1.000 40.386 272 LEU A C 1
ATOM 1961 O O . LEU A 1 272 ? 26.357 37.708 24.259 1.000 40.462 272 LEU A O 1
ATOM 1966 N N . THR A 1 273 ? 27.857 39.392 24.385 1.000 39.005 273 THR A N 1
ATOM 1967 C CA . THR A 1 273 ? 27.196 40.062 25.517 1.000 42.025 273 THR A CA 1
ATOM 1968 C C . THR A 1 273 ? 26.603 41.422 25.151 1.000 47.295 273 THR A C 1
ATOM 1969 O O . THR A 1 273 ? 25.727 41.904 25.857 1.000 44.792 273 THR A O 1
ATOM 1973 N N . SER A 1 274 ? 27.057 42.062 24.073 1.000 43.086 274 SER A N 1
ATOM 1974 C CA . SER A 1 274 ? 26.466 43.333 23.666 1.000 44.760 274 SER A CA 1
ATOM 1975 C C . SER A 1 274 ? 25.046 43.128 23.144 1.000 46.936 274 SER A C 1
ATOM 1976 O O . SER A 1 274 ? 24.721 42.113 22.531 1.000 42.974 274 SER A O 1
ATOM 1979 N N . LEU A 1 275 ? 24.183 44.131 23.352 1.000 44.530 275 LEU A N 1
ATOM 1980 C CA . LEU A 1 275 ? 22.876 44.158 22.718 1.000 43.666 275 LEU A CA 1
ATOM 1981 C C . LEU A 1 275 ? 23.014 44.591 21.259 1.000 43.696 275 LEU A C 1
ATOM 1982 O O . LEU A 1 275 ? 22.063 44.439 20.494 1.000 46.999 275 LEU A O 1
ATOM 1987 N N . PHE A 1 276 ? 24.178 45.141 20.892 1.000 46.262 276 PHE A N 1
ATOM 1988 C CA . PHE A 1 276 ? 24.464 45.594 19.543 1.000 45.220 276 PHE A CA 1
ATOM 1989 C C . PHE A 1 276 ? 25.782 44.967 19.073 1.000 42.738 276 PHE A C 1
ATOM 1990 O O . PHE A 1 276 ? 26.781 45.646 18.890 1.000 41.235 276 PHE A O 1
ATOM 1998 N N . PRO A 1 277 ? 25.864 43.630 18.905 1.000 37.483 277 PRO A N 1
ATOM 1999 C CA . PRO A 1 277 ? 27.118 43.027 18.467 1.000 42.338 277 PRO A CA 1
ATOM 2000 C C . PRO A 1 277 ? 27.466 43.520 17.060 1.000 38.048 277 PRO A C 1
ATOM 2001 O O . PRO A 1 277 ? 26.592 43.728 16.220 1.000 39.435 277 PRO A O 1
ATOM 2005 N N . LYS A 1 278 ? 28.769 43.608 16.777 1.000 37.292 278 LYS A N 1
ATOM 2006 C CA . LYS A 1 278 ? 29.231 44.066 15.475 1.000 35.503 278 LYS A CA 1
ATOM 2007 C C . LYS A 1 278 ? 29.182 42.926 14.468 1.000 38.803 278 LYS A C 1
ATOM 2008 O O . LYS A 1 278 ? 29.287 41.759 14.839 1.000 37.025 278 LYS A O 1
ATOM 2014 N N . THR A 1 279 ? 29.123 43.277 13.187 1.000 36.735 279 THR A N 1
ATOM 2015 C CA . THR A 1 279 ? 29.194 42.273 12.137 1.000 35.400 279 THR A CA 1
ATOM 2016 C C . THR A 1 279 ? 30.641 41.818 11.924 1.000 34.249 279 THR A C 1
ATOM 2017 O O . THR A 1 279 ? 30.871 40.658 11.551 1.000 33.327 279 THR A O 1
ATOM 2021 N N . ARG A 1 280 ? 31.599 42.729 12.141 1.000 33.207 280 ARG A N 1
ATOM 2022 C CA . ARG A 1 280 ? 33.024 42.439 12.019 1.000 35.869 280 ARG A CA 1
ATOM 2023 C C . ARG A 1 280 ? 33.794 43.065 13.176 1.000 35.254 280 ARG A C 1
ATOM 2024 O O . ARG A 1 280 ? 33.594 44.225 13.526 1.000 36.071 280 ARG A O 1
ATOM 2032 N N . TYR A 1 281 ? 34.703 42.291 13.746 1.000 33.126 281 TYR A N 1
ATOM 2033 C CA . TYR A 1 281 ? 35.662 42.767 14.736 1.000 34.111 281 TYR A CA 1
ATOM 2034 C C . TYR A 1 281 ? 37.062 42.578 14.170 1.000 37.372 281 TYR A C 1
ATOM 2035 O O . TYR A 1 281 ? 37.366 41.526 13.624 1.000 38.494 281 TYR A O 1
ATOM 2044 N N . ILE A 1 282 ? 37.922 43.589 14.316 1.000 32.396 282 ILE A N 1
ATOM 2045 C CA . ILE A 1 282 ? 39.317 43.455 13.943 1.000 33.207 282 ILE A CA 1
ATOM 2046 C C . ILE A 1 282 ? 40.168 43.522 15.203 1.000 38.619 282 ILE A C 1
ATOM 2047 O O . ILE A 1 282 ? 39.958 44.387 16.037 1.000 38.449 282 ILE A O 1
ATOM 2052 N N . ALA A 1 283 ? 41.124 42.603 15.368 1.000 36.867 283 ALA A N 1
ATOM 2053 C CA . ALA A 1 283 ? 41.918 42.547 16.589 1.000 35.752 283 ALA A CA 1
ATOM 2054 C C . ALA A 1 283 ? 43.391 42.631 16.230 1.000 36.886 283 ALA A C 1
ATOM 2055 O O . ALA A 1 283 ? 43.893 41.871 15.403 1.000 37.384 283 ALA A O 1
ATOM 2057 N N . GLY A 1 284 ? 44.094 43.511 16.931 1.000 39.124 284 GLY A N 1
ATOM 2058 C CA . GLY A 1 284 ? 45.494 43.789 16.655 1.000 40.533 284 GLY A CA 1
ATOM 2059 C C . GLY A 1 284 ? 45.604 45.214 16.094 1.000 45.583 284 GLY A C 1
ATOM 2060 O O . GLY A 1 284 ? 44.800 45.634 15.249 1.000 45.632 284 GLY A O 1
ATOM 2061 N N . LYS A 1 285 ? 46.580 45.961 16.592 1.000 52.967 285 LYS A N 1
ATOM 2062 C CA . LYS A 1 285 ? 46.732 47.370 16.246 1.000 57.564 285 LYS A CA 1
ATOM 2063 C C . LYS A 1 285 ? 47.055 47.499 14.752 1.000 51.911 285 LYS A C 1
ATOM 2064 O O . LYS A 1 285 ? 46.357 48.239 14.047 1.000 50.365 285 LYS A O 1
ATOM 2070 N N . ASP A 1 286 ? 48.032 46.706 14.255 1.000 41.806 286 ASP A N 1
ATOM 2071 C CA . ASP A 1 286 ? 48.397 46.769 12.843 1.000 46.193 286 ASP A CA 1
ATOM 2072 C C . ASP A 1 286 ? 47.240 46.297 11.942 1.000 45.860 286 ASP A C 1
ATOM 2073 O O . ASP A 1 286 ? 47.042 46.838 10.858 1.000 39.551 286 ASP A O 1
ATOM 2078 N N . ALA A 1 287 ? 46.503 45.271 12.382 1.000 42.971 287 ALA A N 1
ATOM 2079 C CA . ALA A 1 287 ? 45.313 44.812 11.668 1.000 45.992 287 ALA A CA 1
ATOM 2080 C C . ALA A 1 287 ? 44.349 45.959 11.364 1.000 42.445 287 ALA A C 1
ATOM 2081 O O . ALA A 1 287 ? 43.868 46.085 10.246 1.000 37.876 287 ALA A O 1
ATOM 2083 N N . LYS A 1 288 ? 44.004 46.779 12.350 1.000 39.588 288 LYS A N 1
ATOM 2084 C CA . LYS A 1 288 ? 42.907 47.710 12.139 1.000 42.669 288 LYS A CA 1
ATOM 2085 C C . LYS A 1 288 ? 43.416 48.951 11.403 1.000 38.227 288 LYS A C 1
ATOM 2086 O O . LYS A 1 288 ? 42.678 49.565 10.637 1.000 39.696 288 LYS A O 1
ATOM 2092 N N . THR A 1 289 ? 44.654 49.369 11.686 1.000 40.525 289 THR A N 1
ATOM 2093 C CA . THR A 1 289 ? 45.155 50.646 11.162 1.000 48.721 289 THR A CA 1
ATOM 2094 C C . THR A 1 289 ? 45.777 50.476 9.785 1.000 43.411 289 THR A C 1
ATOM 2095 O O . THR A 1 289 ? 45.865 51.446 9.036 1.000 38.549 289 THR A O 1
ATOM 2099 N N . PHE A 1 290 ? 46.240 49.263 9.455 1.000 38.623 290 PHE A N 1
ATOM 2100 C CA . PHE A 1 290 ? 46.994 49.081 8.224 1.000 39.372 290 PHE A CA 1
ATOM 2101 C C . PHE A 1 290 ? 46.485 47.929 7.347 1.000 38.777 290 PHE A C 1
ATOM 2102 O O . PHE A 1 290 ? 46.213 48.133 6.157 1.000 35.591 290 PHE A O 1
ATOM 2110 N N . TRP A 1 291 ? 46.462 46.699 7.894 1.000 34.281 291 TRP A N 1
ATOM 2111 C CA . TRP A 1 291 ? 46.187 45.518 7.067 1.000 34.974 291 TRP A CA 1
ATOM 2112 C C . TRP A 1 291 ? 44.785 45.493 6.467 1.000 33.107 291 TRP A C 1
ATOM 2113 O O . TRP A 1 291 ? 44.641 45.245 5.278 1.000 35.353 291 TRP A O 1
ATOM 2124 N N . ILE A 1 292 ? 43.742 45.725 7.270 1.000 33.638 292 ILE A N 1
ATOM 2125 C CA . ILE A 1 292 ? 42.395 45.638 6.733 1.000 34.839 292 ILE A CA 1
ATOM 2126 C C . ILE A 1 292 ? 42.194 46.788 5.747 1.000 35.645 292 ILE A C 1
ATOM 2127 O O . ILE A 1 292 ? 41.678 46.570 4.651 1.000 33.246 292 ILE A O 1
ATOM 2132 N N . PRO A 1 293 ? 42.629 48.045 6.043 1.000 37.225 293 PRO A N 1
ATOM 2133 C CA . PRO A 1 293 ? 42.616 49.073 4.991 1.000 35.179 293 PRO A CA 1
ATOM 2134 C C . PRO A 1 293 ? 43.304 48.667 3.672 1.000 31.182 293 PRO A C 1
ATOM 2135 O O . PRO A 1 293 ? 42.747 48.828 2.582 1.000 32.659 293 PRO A O 1
ATOM 2139 N N . LEU A 1 294 ? 44.498 48.118 3.754 1.000 33.733 294 LEU A N 1
ATOM 2140 C CA . LEU A 1 294 ? 45.217 47.692 2.562 1.000 34.534 294 LEU A CA 1
ATOM 2141 C C . LEU A 1 294 ? 44.477 46.611 1.759 1.000 34.614 294 LEU A C 1
ATOM 2142 O O . LEU A 1 294 ? 44.628 46.533 0.541 1.000 34.552 294 LEU A O 1
ATOM 2147 N N . SER A 1 295 ? 43.718 45.743 2.452 1.000 34.117 295 SER A N 1
ATOM 2148 C CA . SER A 1 295 ? 42.931 44.682 1.817 1.000 32.417 295 SER A CA 1
ATOM 2149 C C . SER A 1 295 ? 41.929 45.267 0.824 1.000 33.862 295 SER A C 1
ATOM 2150 O O . SER A 1 295 ? 41.523 44.601 -0.130 1.000 33.302 295 SER A O 1
ATOM 2153 N N . HIS A 1 296 ? 41.590 46.559 0.968 1.000 33.553 296 HIS A N 1
ATOM 2154 C CA . HIS A 1 296 ? 40.688 47.196 0.024 1.000 33.445 296 HIS A CA 1
ATOM 2155 C C . HIS A 1 296 ? 41.420 47.710 -1.223 1.000 35.872 296 HIS A C 1
ATOM 2156 O O . HIS A 1 296 ? 40.790 48.087 -2.212 1.000 35.399 296 HIS A O 1
ATOM 2163 N N . MET A 1 297 ? 42.738 47.819 -1.160 1.000 35.188 297 MET A N 1
ATOM 2164 C CA A MET A 1 297 ? 43.503 48.414 -2.242 0.500 35.149 297 MET A CA 1
ATOM 2165 C CA B MET A 1 297 ? 43.518 48.411 -2.240 0.500 36.215 297 MET A CA 1
ATOM 2166 C C . MET A 1 297 ? 43.708 47.398 -3.360 1.000 40.343 297 MET A C 1
ATOM 2167 O O . MET A 1 297 ? 43.810 46.202 -3.102 1.000 36.737 297 MET A O 1
ATOM 2176 N N . PRO A 1 298 ? 43.845 47.856 -4.614 1.000 38.992 298 PRO A N 1
ATOM 2177 C CA . PRO A 1 298 ? 44.211 46.954 -5.713 1.000 42.225 298 PRO A CA 1
ATOM 2178 C C . PRO A 1 298 ? 45.609 46.353 -5.577 1.000 35.649 298 PRO A C 1
ATOM 2179 O O . PRO A 1 298 ? 46.452 46.794 -4.784 1.000 34.217 298 PRO A O 1
ATOM 2183 N N . ALA A 1 299 ? 45.856 45.335 -6.405 1.000 34.962 299 ALA A N 1
ATOM 2184 C CA . ALA A 1 299 ? 47.062 44.521 -6.320 1.000 37.246 299 ALA A CA 1
ATOM 2185 C C . ALA A 1 299 ? 48.338 45.342 -6.447 1.000 31.939 299 ALA A C 1
ATOM 2186 O O . ALA A 1 299 ? 49.294 45.067 -5.735 1.000 34.520 299 ALA A O 1
ATOM 2188 N N . VAL A 1 300 ? 48.326 46.406 -7.279 1.000 38.686 300 VAL A N 1
ATOM 2189 C CA . VAL A 1 300 ? 49.542 47.174 -7.532 1.000 39.729 300 VAL A CA 1
ATOM 2190 C C . VAL A 1 300 ? 50.141 47.712 -6.223 1.000 42.321 300 VAL A C 1
ATOM 2191 O O . VAL A 1 300 ? 51.352 47.658 -6.042 1.000 42.036 300 VAL A O 1
ATOM 2195 N N . LEU A 1 301 ? 49.298 48.145 -5.272 1.000 38.423 301 LEU A N 1
ATOM 2196 C CA . LEU A 1 301 ? 49.754 48.657 -3.982 1.000 41.295 301 LEU A CA 1
ATOM 2197 C C . LEU A 1 301 ? 50.094 47.515 -3.030 1.000 45.158 301 LEU A C 1
ATOM 2198 O O . LEU A 1 301 ? 51.143 47.504 -2.377 1.000 44.903 301 LEU A O 1
ATOM 2203 N N . GLN A 1 302 ? 49.195 46.526 -2.956 1.000 37.801 302 GLN A N 1
ATOM 2204 C CA . GLN A 1 302 ? 49.446 45.402 -2.076 1.000 38.676 302 GLN A CA 1
ATOM 2205 C C . GLN A 1 302 ? 50.772 44.728 -2.405 1.000 35.226 302 GLN A C 1
ATOM 2206 O O . GLN A 1 302 ? 51.530 44.366 -1.508 1.000 41.899 302 GLN A O 1
ATOM 2212 N N . ASP A 1 303 ? 50.983 44.433 -3.693 1.000 40.230 303 ASP A N 1
ATOM 2213 C CA . ASP A 1 303 ? 52.116 43.634 -4.134 1.000 37.316 303 ASP A CA 1
ATOM 2214 C C . ASP A 1 303 ? 53.429 44.358 -3.775 1.000 38.245 303 ASP A C 1
ATOM 2215 O O . ASP A 1 303 ? 54.355 43.767 -3.211 1.000 40.629 303 ASP A O 1
ATOM 2220 N N . PHE A 1 304 ? 53.470 45.665 -4.019 1.000 46.407 304 PHE A N 1
ATOM 2221 C CA . PHE A 1 304 ? 54.637 46.488 -3.686 1.000 47.860 304 PHE A CA 1
ATOM 2222 C C . PHE A 1 304 ? 55.028 46.331 -2.220 1.000 49.951 304 PHE A C 1
ATOM 2223 O O . PHE A 1 304 ? 56.191 46.081 -1.911 1.000 53.989 304 PHE A O 1
ATOM 2231 N N . LEU A 1 305 ? 54.045 46.417 -1.312 1.000 45.087 305 LEU A N 1
ATOM 2232 C CA . LEU A 1 305 ? 54.317 46.331 0.115 1.000 44.493 305 LEU A CA 1
ATOM 2233 C C . LEU A 1 305 ? 54.672 44.908 0.526 1.000 52.230 305 LEU A C 1
ATOM 2234 O O . LEU A 1 305 ? 55.639 44.682 1.258 1.000 56.564 305 LEU A O 1
ATOM 2239 N N . LEU A 1 306 ? 53.926 43.919 0.035 1.000 42.741 306 LEU A N 1
ATOM 2240 C CA . LEU A 1 306 ? 54.148 42.580 0.545 1.000 44.755 306 LEU A CA 1
ATOM 2241 C C . LEU A 1 306 ? 55.381 41.923 -0.064 1.000 47.509 306 LEU A C 1
ATOM 2242 O O . LEU A 1 306 ? 55.858 40.934 0.458 1.000 55.299 306 LEU A O 1
ATOM 2247 N N . LEU A 1 307 ? 55.888 42.413 -1.178 1.000 54.236 307 LEU A N 1
ATOM 2248 C CA . LEU A 1 307 ? 56.970 41.661 -1.790 1.000 63.121 307 LEU A CA 1
ATOM 2249 C C . LEU A 1 307 ? 58.307 42.197 -1.269 1.000 65.826 307 LEU A C 1
ATOM 2250 O O . LEU A 1 307 ? 59.317 41.508 -1.374 1.000 54.968 307 LEU A O 1
ATOM 2255 N N . LYS A 1 308 ? 58.263 43.340 -0.568 1.000 67.707 308 LYS A N 1
ATOM 2256 C CA . LYS A 1 308 ? 59.452 44.059 -0.123 1.000 75.164 308 LYS A CA 1
ATOM 2257 C C . LYS A 1 308 ? 60.495 43.125 0.490 1.000 65.196 308 LYS A C 1
ATOM 2258 O O . LYS A 1 308 ? 61.675 43.241 0.172 1.000 77.234 308 LYS A O 1
ATOM 2264 N N . GLN A 1 309 ? 60.062 42.203 1.345 1.000 72.037 309 GLN A N 1
ATOM 2265 C CA . GLN A 1 309 ? 60.999 41.410 2.124 1.000 92.603 309 GLN A CA 1
ATOM 2266 C C . GLN A 1 309 ? 61.347 40.078 1.441 1.000 96.917 309 GLN A C 1
ATOM 2267 O O . GLN A 1 309 ? 62.340 39.469 1.847 1.000 90.845 309 GLN A O 1
ATOM 2273 N N . LYS A 1 310 ? 60.554 39.625 0.437 1.000 86.993 310 LYS A N 1
ATOM 2274 C CA . LYS A 1 310 ? 60.584 38.237 -0.035 1.000 73.849 310 LYS A CA 1
ATOM 2275 C C . LYS A 1 310 ? 62.003 37.923 -0.491 1.000 67.407 310 LYS A C 1
ATOM 2276 O O . LYS A 1 310 ? 62.717 38.806 -0.966 1.000 62.822 310 LYS A O 1
ATOM 2278 N N . VAL A 1 311 ? 62.442 36.681 -0.247 1.000 70.010 311 VAL A N 1
ATOM 2279 C CA . VAL A 1 311 ? 63.810 36.287 -0.564 1.000 64.110 311 VAL A CA 1
ATOM 2280 C C . VAL A 1 311 ? 63.952 36.183 -2.089 1.000 59.387 311 VAL A C 1
ATOM 2281 O O . VAL A 1 311 ? 63.094 35.591 -2.734 1.000 61.835 311 VAL A O 1
ATOM 2285 N N . GLU A 1 312 ? 65.015 36.765 -2.649 1.000 54.939 312 GLU A N 1
ATOM 2286 C CA . GLU A 1 312 ? 65.310 36.681 -4.074 1.000 60.518 312 GLU A CA 1
ATOM 2287 C C . GLU A 1 312 ? 65.509 35.216 -4.457 1.000 53.729 312 GLU A C 1
ATOM 2288 O O . GLU A 1 312 ? 66.127 34.451 -3.732 1.000 47.575 312 GLU A O 1
ATOM 2294 N N . LEU A 1 313 ? 64.988 34.807 -5.608 1.000 48.532 313 LEU A N 1
ATOM 2295 C CA . LEU A 1 313 ? 65.249 33.455 -6.075 1.000 46.758 313 LEU A CA 1
ATOM 2296 C C . LEU A 1 313 ? 66.661 33.410 -6.678 1.000 41.624 313 LEU A C 1
ATOM 2297 O O . LEU A 1 313 ? 67.110 34.378 -7.274 1.000 43.313 313 LEU A O 1
ATOM 2302 N N . ALA A 1 314 ? 67.298 32.244 -6.645 1.000 40.501 314 ALA A N 1
ATOM 2303 C CA . ALA A 1 314 ? 68.668 32.104 -7.144 1.000 44.668 314 ALA A CA 1
ATOM 2304 C C . ALA A 1 314 ? 68.731 32.204 -8.671 1.000 48.061 314 ALA A C 1
ATOM 2305 O O . ALA A 1 314 ? 69.560 32.929 -9.194 1.000 45.984 314 ALA A O 1
ATOM 2307 N N . ASN A 1 315 ? 67.812 31.519 -9.372 1.000 41.084 315 ASN A N 1
ATOM 2308 C CA . ASN A 1 315 ? 67.845 31.415 -10.824 1.000 41.879 315 ASN A CA 1
ATOM 2309 C C . ASN A 1 315 ? 66.438 31.458 -11.414 1.000 42.572 315 ASN A C 1
ATOM 2310 O O . ASN A 1 315 ? 65.985 30.458 -11.999 1.000 40.570 315 ASN A O 1
ATOM 2315 N N . PRO A 1 316 ? 65.764 32.625 -11.384 1.000 37.785 316 PRO A N 1
ATOM 2316 C CA . PRO A 1 316 ? 64.374 32.707 -11.833 1.000 40.900 316 PRO A CA 1
ATOM 2317 C C . PRO A 1 316 ? 64.173 32.492 -13.334 1.000 42.982 316 PRO A C 1
ATOM 2318 O O . PRO A 1 316 ? 63.051 32.243 -13.761 1.000 40.559 316 PRO A O 1
ATOM 2322 N N . LYS A 1 317 ? 65.241 32.639 -14.143 1.000 39.480 317 LYS A N 1
ATOM 2323 C CA . LYS A 1 317 ? 65.161 32.414 -15.570 1.000 37.562 317 LYS A CA 1
ATOM 2324 C C . LYS A 1 317 ? 65.370 30.947 -15.936 1.000 36.963 317 LYS A C 1
ATOM 2325 O O . LYS A 1 317 ? 65.325 30.639 -17.131 1.000 39.226 317 LYS A O 1
ATOM 2331 N N . ALA A 1 318 ? 65.603 30.080 -14.947 1.000 39.149 318 ALA A N 1
ATOM 2332 C CA . ALA A 1 318 ? 65.743 28.644 -15.155 1.000 38.256 318 ALA A CA 1
ATOM 2333 C C . ALA A 1 318 ? 64.385 27.936 -15.263 1.000 37.589 318 ALA A C 1
ATOM 2334 O O . ALA A 1 318 ? 64.134 26.928 -14.591 1.000 42.354 318 ALA A O 1
ATOM 2336 N N . VAL A 1 319 ? 63.590 28.367 -16.259 1.000 47.006 319 VAL A N 1
ATOM 2337 C CA . VAL A 1 319 ? 62.230 27.886 -16.503 1.000 45.447 319 VAL A CA 1
ATOM 2338 C C . VAL A 1 319 ? 62.141 27.099 -17.837 1.000 64.718 319 VAL A C 1
ATOM 2339 O O . VAL A 1 319 ? 63.002 27.333 -18.747 1.000 58.332 319 VAL A O 1
#

Foldseek 3Di:
DPWDPDQLLAEAEEEACLKFLLVVLQAVSQVVRHQYEREHQDPVSLVVSVVNGDPSYHYDYDDLLPLVRLLVVLVVQCVVSDLLFHAYYELDDFADFAFDAQVLDDPVSQPPRLSRLPVSSVSNCVSRVVRNLSNLHEYEHEAALLLLPPQGHGNNSVNRVNSVVVQVVVQVVCVVSNYHYAYEYEYAADMPRDDLVVNLVVVVVSVVPGDPLVCQFQDPCNSVVVSVVCVVPVPQGHHPSVQRSVLVCCRSIPPDRDNYHYGGPCRVPPSNVCSPPDPVVVVVVSCVRRDHGPHNVSD

Nearest PDB structures (foldseek):
  2jap-assembly1_D  TM=8.581E-01  e=1.876E-18  Streptomyces clavuligerus
  3ndr-assembly1_D  TM=8.298E-01  e=1.496E-15  Mesorhizobium loti
  3wds-assembly1_B  TM=8.194E-01  e=3.532E-14  Agrobacterium tumefaciens
  6d9y-assembly1_A  TM=8.118E-01  e=4.875E-13  Paraburkholderia phymatum STM815
  6xnb-assembly1_A  TM=8.074E-01  e=4.593E-13  Leifsonia xyli

InterPro domains:
  IPR002347 Short-chain dehydrogenase/reductase SDR [PF00106] (30-221)
  IPR002347 Short-chain dehydrogenase/reductase SDR [PR00080] (104-115)
  IPR002347 Short-chain dehydrogenase/reductase SDR [PR00080] (157-165)
  IPR002347 Short-chain dehydrogenase/reductase SDR [PR00080] (176-195)
  IPR002347 Short-chain dehydrogenase/reductase SDR [PR00081] (31-48)
  IPR002347 Short-chain dehydrogenase/reductase SDR [PR00081] (104-115)
  IPR002347 Short-chain dehydrogenase/reductase SDR [PR00081] (151-167)
  IPR002347 Short-chain dehydrogenase/reductase SDR [PR00081] (176-195)
  IPR002347 Short-chain dehydrogenase/reductase SDR [PR00081] (197-214)
  IPR036291 NAD(P)-binding domain superfamily [SSF51735] (29-232)